Protein AF-A0A7Y3C1B2-F1 (afdb_monomer_lite)

Structure (mmCIF, N/CA/C/O backbone):
data_AF-A0A7Y3C1B2-F1
#
_entry.id   AF-A0A7Y3C1B2-F1
#
loop_
_atom_site.group_PDB
_atom_site.id
_atom_site.type_symbol
_atom_site.label_atom_id
_atom_site.label_alt_id
_atom_site.label_comp_id
_atom_site.label_asym_id
_atom_site.label_entity_id
_atom_site.label_seq_id
_atom_site.pdbx_PDB_ins_code
_atom_site.Cartn_x
_atom_site.Cartn_y
_atom_site.Cartn_z
_atom_site.occupancy
_atom_site.B_iso_or_equiv
_atom_site.auth_seq_id
_atom_site.auth_comp_id
_atom_site.auth_asym_id
_atom_site.auth_atom_id
_atom_site.pdbx_PDB_model_num
ATOM 1 N N . MET A 1 1 ? -29.127 12.477 13.815 1.00 76.62 1 MET A N 1
ATOM 2 C CA . MET A 1 1 ? -29.317 11.724 15.067 1.00 76.62 1 MET A CA 1
ATOM 3 C C . MET A 1 1 ? -29.909 10.383 14.704 1.00 76.62 1 MET A C 1
ATOM 5 O O . MET A 1 1 ? -30.880 10.354 13.952 1.00 76.62 1 MET A O 1
ATOM 9 N N . TRP A 1 2 ? -29.281 9.318 15.178 1.00 83.50 2 TRP A N 1
ATOM 10 C CA . TRP A 1 2 ? -29.700 7.945 14.939 1.00 83.50 2 TRP A CA 1
ATOM 11 C C . TRP A 1 2 ? -29.984 7.303 16.290 1.00 83.50 2 TRP A C 1
ATOM 13 O O . TRP A 1 2 ? -29.251 7.571 17.241 1.00 83.50 2 TRP A O 1
ATOM 23 N N . SER A 1 3 ? -31.036 6.498 16.377 1.00 84.19 3 SER A N 1
ATOM 24 C CA . SER A 1 3 ? -31.206 5.551 17.475 1.00 84.19 3 SER A CA 1
ATOM 25 C C . SER A 1 3 ? -30.692 4.192 17.019 1.00 84.19 3 SER A C 1
ATOM 27 O O . SER A 1 3 ? -30.916 3.781 15.877 1.00 84.19 3 SER A O 1
ATOM 29 N N . ILE A 1 4 ? -29.970 3.506 17.896 1.00 83.50 4 ILE A N 1
ATOM 30 C CA . ILE A 1 4 ? -29.507 2.140 17.665 1.00 83.50 4 ILE A CA 1
ATOM 31 C C . ILE A 1 4 ? -30.407 1.246 18.510 1.00 83.50 4 ILE A C 1
ATOM 33 O O . ILE A 1 4 ? -30.643 1.536 19.675 1.00 83.50 4 ILE A O 1
ATOM 37 N N . CYS A 1 5 ? -30.989 0.212 17.909 1.00 80.56 5 CYS A N 1
ATOM 38 C CA . CYS A 1 5 ? -31.817 -0.734 18.652 1.00 80.56 5 CYS A CA 1
ATOM 39 C C . CYS A 1 5 ? -30.936 -1.696 19.454 1.00 80.56 5 CYS A C 1
ATOM 41 O O . CYS A 1 5 ? -30.159 -2.435 18.854 1.00 80.56 5 CYS A O 1
ATOM 43 N N . ASP A 1 6 ? -31.141 -1.779 20.765 1.00 78.88 6 ASP A N 1
ATOM 44 C CA . ASP A 1 6 ? -30.359 -2.657 21.650 1.00 78.88 6 ASP A CA 1
ATOM 45 C C . ASP A 1 6 ? -30.532 -4.154 21.335 1.00 78.88 6 ASP A C 1
ATOM 47 O O . ASP A 1 6 ? -29.676 -4.969 21.664 1.00 78.88 6 ASP A O 1
ATOM 51 N N . HIS A 1 7 ? -31.625 -4.538 20.663 1.00 80.00 7 HIS A N 1
ATOM 52 C CA . HIS A 1 7 ? -31.900 -5.938 20.328 1.00 80.00 7 HIS A CA 1
ATOM 53 C C . HIS A 1 7 ? -31.313 -6.376 18.979 1.00 80.00 7 HIS A C 1
ATOM 55 O O . HIS A 1 7 ? -30.798 -7.483 18.858 1.00 80.00 7 HIS A O 1
ATOM 61 N N . CYS A 1 8 ? -31.401 -5.530 17.944 1.00 87.25 8 CYS A N 1
ATOM 62 C CA . CYS A 1 8 ? -30.980 -5.892 16.581 1.00 87.25 8 CYS A CA 1
ATOM 63 C C . CYS A 1 8 ? -29.822 -5.052 16.025 1.00 87.25 8 CYS A C 1
ATOM 65 O O . CYS A 1 8 ? -29.435 -5.246 14.872 1.00 87.25 8 CYS A O 1
ATOM 67 N N . ALA A 1 9 ? -29.299 -4.102 16.805 1.00 79.25 9 ALA A N 1
ATOM 68 C CA . ALA A 1 9 ? -28.219 -3.180 16.448 1.00 79.25 9 ALA A CA 1
ATOM 69 C C . ALA A 1 9 ? -28.448 -2.375 15.149 1.00 79.25 9 ALA A C 1
ATOM 71 O O . ALA A 1 9 ? -27.508 -1.829 14.567 1.00 79.25 9 ALA A O 1
ATOM 72 N N . ARG A 1 10 ? -29.697 -2.276 14.666 1.00 77.56 10 ARG A N 1
ATOM 73 C CA . ARG A 1 10 ? -30.038 -1.468 13.487 1.00 77.56 10 ARG A CA 1
ATOM 74 C C . ARG A 1 10 ? -30.102 0.011 13.835 1.00 77.56 10 ARG A C 1
ATOM 76 O O . ARG A 1 10 ? -30.617 0.390 14.885 1.00 77.56 10 ARG A O 1
ATOM 83 N N . TRP A 1 11 ? -29.621 0.824 12.900 1.00 86.12 11 TRP A N 1
ATOM 84 C CA . TRP A 1 11 ? -29.602 2.276 12.986 1.00 86.12 11 TRP A CA 1
ATOM 85 C C . TRP A 1 11 ? -30.876 2.829 12.359 1.00 86.12 11 TRP A C 1
ATOM 87 O O . TRP A 1 11 ? -31.113 2.646 11.166 1.00 86.12 11 TRP A O 1
ATOM 97 N N . ASN A 1 12 ? -31.683 3.521 13.156 1.00 83.19 12 ASN A N 1
ATOM 98 C CA . ASN A 1 12 ? -32.912 4.160 12.707 1.00 83.19 12 ASN A CA 1
ATOM 99 C C . ASN A 1 12 ? -32.771 5.681 12.762 1.00 83.19 12 ASN A C 1
ATOM 101 O O . ASN A 1 12 ? -32.252 6.246 13.728 1.00 83.19 12 ASN A O 1
ATOM 105 N N . LEU A 1 13 ? -33.222 6.357 11.705 1.00 80.38 13 LEU A N 1
ATOM 106 C CA . LEU A 1 13 ? -33.254 7.816 11.663 1.00 80.38 13 LEU A CA 1
ATOM 107 C C . LEU A 1 13 ? -34.308 8.332 12.632 1.00 80.38 13 LEU A C 1
ATOM 109 O O . LEU A 1 13 ? -35.468 7.933 12.563 1.00 80.38 13 LEU A O 1
ATOM 113 N N . VAL A 1 14 ? -33.920 9.281 13.482 1.00 77.94 14 VAL A N 1
ATOM 114 C CA . VAL A 1 14 ? -34.901 9.995 14.300 1.00 77.94 14 VAL A CA 1
ATOM 115 C C . VAL A 1 14 ? -35.606 11.053 13.431 1.00 77.94 14 VAL A C 1
ATOM 117 O O . VAL A 1 14 ? -34.898 11.796 12.722 1.00 77.94 14 VAL A O 1
ATOM 120 N N . PRO A 1 15 ? -36.957 11.131 13.464 1.00 73.62 15 PRO A N 1
ATOM 121 C CA . PRO A 1 15 ? -37.739 12.132 12.735 1.00 73.62 15 PRO A CA 1
ATOM 122 C C . PRO A 1 15 ? -37.244 13.568 12.964 1.00 73.62 15 PRO A C 1
ATOM 124 O O . PRO A 1 15 ? -36.657 13.892 13.997 1.00 73.62 15 PRO A O 1
ATOM 127 N N . SER A 1 16 ? -37.394 14.414 11.944 1.00 64.38 16 SER A N 1
ATOM 128 C CA . SER A 1 16 ? -36.642 15.668 11.794 1.00 64.38 16 SER A CA 1
ATOM 129 C C . SER A 1 16 ? -37.163 16.864 12.586 1.00 64.38 16 SER A C 1
ATOM 131 O O . SER A 1 16 ? -36.385 17.792 12.796 1.00 64.38 16 SER A O 1
ATOM 133 N N . GLU A 1 17 ? -38.424 16.852 13.017 1.00 71.62 17 GLU A N 1
ATOM 134 C CA . GLU A 1 17 ? -39.133 18.042 13.519 1.00 71.62 17 GLU A CA 1
ATOM 135 C C . GLU A 1 17 ? -38.486 18.648 14.779 1.00 71.62 17 GLU A C 1
ATOM 137 O O . GLU A 1 17 ? -38.373 19.865 14.869 1.00 71.62 17 GLU A O 1
ATOM 142 N N . ASP A 1 18 ? -37.900 17.822 15.657 1.00 65.88 18 ASP A N 1
ATOM 143 C CA . ASP A 1 18 ? -37.226 18.268 16.893 1.00 65.88 18 ASP A CA 1
ATOM 144 C C . ASP A 1 18 ? -35.708 18.005 16.920 1.00 65.88 18 ASP A C 1
ATOM 146 O O . ASP A 1 18 ? -35.052 18.072 17.968 1.00 65.88 18 ASP A O 1
ATOM 150 N N . ARG A 1 19 ? -35.095 17.683 15.773 1.00 72.75 19 ARG A N 1
ATOM 151 C CA . ARG A 1 19 ? -33.720 17.149 15.731 1.00 72.75 19 ARG A CA 1
ATOM 152 C C . ARG A 1 19 ? -32.683 18.077 16.381 1.00 72.75 19 ARG A C 1
ATOM 154 O O . ARG A 1 19 ? -31.780 17.586 17.055 1.00 72.75 19 ARG A O 1
ATOM 161 N N . GLY A 1 20 ? -32.799 19.393 16.198 1.00 70.81 20 GLY A N 1
ATOM 162 C CA . GLY A 1 20 ? -31.843 20.368 16.739 1.00 70.81 20 GLY A CA 1
ATOM 163 C C . GLY A 1 20 ? -31.866 20.456 18.269 1.00 70.81 20 GLY A C 1
ATOM 164 O O . GLY A 1 20 ? -30.819 20.371 18.913 1.00 70.81 20 GLY A O 1
ATOM 165 N N . ALA A 1 21 ? -33.061 20.548 18.859 1.00 76.19 21 ALA A N 1
ATOM 166 C CA . ALA A 1 21 ? -33.234 20.615 20.310 1.00 76.19 21 ALA A CA 1
ATOM 167 C C . ALA A 1 21 ? -32.754 19.327 21.002 1.00 76.19 21 ALA A C 1
ATOM 169 O O . ALA A 1 21 ? -32.127 19.385 22.064 1.00 76.19 21 ALA A O 1
ATOM 170 N N . GLN A 1 22 ? -32.990 18.171 20.371 1.00 80.44 22 GLN A N 1
ATOM 171 C CA . GLN A 1 22 ? -32.553 16.875 20.890 1.00 80.44 22 GLN A CA 1
ATOM 172 C C . GLN A 1 22 ? -31.033 16.708 20.837 1.00 80.44 22 GLN A C 1
ATOM 174 O O . GLN A 1 22 ? -30.437 16.284 21.825 1.00 80.44 22 GLN A O 1
ATOM 179 N N . VAL A 1 23 ? -30.380 17.114 19.741 1.00 81.12 23 VAL A N 1
ATOM 180 C CA . VAL A 1 23 ? -28.909 17.091 19.650 1.00 81.12 23 VAL A CA 1
ATOM 181 C C . VAL A 1 23 ? -28.288 17.982 20.727 1.00 81.12 23 VAL A C 1
ATOM 183 O O . VAL A 1 23 ? -27.427 17.516 21.465 1.00 81.12 23 VAL A O 1
ATOM 186 N N . GLY A 1 24 ? -28.777 19.212 20.912 1.00 78.94 24 GLY A N 1
ATOM 187 C CA . GLY A 1 24 ? -28.259 20.109 21.953 1.00 78.94 24 GLY A CA 1
ATOM 188 C C . GLY A 1 24 ? -28.507 19.619 23.389 1.00 78.94 24 GLY A C 1
ATOM 189 O O . GLY A 1 24 ? -27.769 19.974 24.312 1.00 78.94 24 GLY A O 1
ATOM 190 N N . ARG A 1 25 ? -29.545 18.803 23.623 1.00 84.00 25 ARG A N 1
ATOM 191 C CA . ARG A 1 25 ? -29.764 18.125 24.913 1.00 84.00 25 ARG A CA 1
ATOM 192 C C . ARG A 1 25 ? -28.792 16.956 25.093 1.00 84.00 25 ARG A C 1
ATOM 194 O O . ARG A 1 25 ? -28.192 16.849 26.158 1.00 84.00 25 ARG A O 1
ATOM 201 N N . LEU A 1 26 ? -28.611 16.121 24.070 1.00 85.12 26 LEU A N 1
ATOM 202 C CA . LEU A 1 26 ? -27.659 15.006 24.097 1.00 85.12 26 LEU A CA 1
ATOM 203 C C . LEU A 1 26 ? -26.215 15.489 24.253 1.00 85.12 26 LEU A C 1
ATOM 205 O O . LEU A 1 26 ? -25.466 14.881 25.005 1.00 85.12 26 LEU A O 1
ATOM 209 N N . GLU A 1 27 ? -25.835 16.608 23.633 1.00 82.94 27 GLU A N 1
ATOM 210 C CA . GLU A 1 27 ? -24.509 17.207 23.824 1.00 82.94 27 GLU A CA 1
ATOM 211 C C . GLU A 1 27 ? -24.273 17.671 25.264 1.00 82.94 27 GLU A C 1
ATOM 213 O O . GLU A 1 27 ? -23.185 17.470 25.800 1.00 82.94 27 GLU A O 1
ATOM 218 N N . ARG A 1 28 ? -25.289 18.253 25.914 1.00 85.81 28 ARG A N 1
ATOM 219 C CA . ARG A 1 28 ? -25.210 18.609 27.339 1.00 85.81 28 ARG A CA 1
ATOM 220 C C . ARG A 1 28 ? -25.095 17.372 28.222 1.00 85.81 28 ARG A C 1
ATOM 222 O O . ARG A 1 28 ? -24.224 17.328 29.077 1.00 85.81 28 ARG A O 1
ATOM 229 N N . ILE A 1 29 ? -25.898 16.335 27.975 1.00 88.25 29 ILE A N 1
ATOM 230 C CA . ILE A 1 29 ? -25.810 15.069 28.723 1.00 88.25 29 ILE A CA 1
ATOM 231 C C . ILE A 1 29 ? -24.432 14.420 28.537 1.00 88.25 29 ILE A C 1
ATOM 233 O O . ILE A 1 29 ? -23.826 13.992 29.515 1.00 88.25 29 ILE A O 1
ATOM 237 N N . ALA A 1 30 ? -23.918 14.394 27.307 1.00 83.88 30 ALA A N 1
ATOM 238 C CA . ALA A 1 30 ? -22.595 13.871 26.989 1.00 83.88 30 ALA A CA 1
ATOM 239 C C . ALA A 1 30 ? -21.479 14.635 27.713 1.00 83.88 30 ALA A C 1
ATOM 241 O O . ALA A 1 30 ? -20.534 14.018 28.192 1.00 83.88 30 ALA A O 1
ATOM 242 N N . ARG A 1 31 ? -21.587 15.969 27.794 1.00 79.88 31 ARG A N 1
ATOM 243 C CA . ARG A 1 31 ? -20.609 16.832 28.470 1.00 79.88 31 ARG A CA 1
ATOM 244 C C . ARG A 1 31 ? -20.673 16.710 29.992 1.00 79.88 31 ARG A C 1
ATOM 246 O O . ARG A 1 31 ? -19.631 16.614 30.626 1.00 79.88 31 ARG A O 1
ATOM 253 N N . ASP A 1 32 ? -21.876 16.728 30.557 1.00 87.94 32 ASP A N 1
ATOM 254 C CA . ASP A 1 32 ? -22.074 16.887 32.001 1.00 87.94 32 ASP A CA 1
ATOM 255 C C . ASP A 1 32 ? -22.113 15.543 32.741 1.00 87.94 32 ASP A C 1
ATOM 257 O O . ASP A 1 32 ? -21.818 15.479 33.932 1.00 87.94 32 ASP A O 1
ATOM 261 N N . ARG A 1 33 ? -22.536 14.467 32.063 1.00 87.69 33 ARG A N 1
ATOM 262 C CA . ARG A 1 33 ? -22.796 13.151 32.675 1.00 87.69 33 ARG A CA 1
ATOM 263 C C . ARG A 1 33 ? -22.265 11.967 31.864 1.00 87.69 33 ARG A C 1
ATOM 265 O O . ARG A 1 33 ? -22.541 10.828 32.230 1.00 87.69 33 ARG A O 1
ATOM 272 N N . GLY A 1 34 ? -21.557 12.214 30.763 1.00 86.00 34 GLY A N 1
ATOM 273 C CA . GLY A 1 34 ? -21.003 11.162 29.919 1.00 86.00 34 GLY A CA 1
ATOM 274 C C . GLY A 1 34 ? -19.714 10.587 30.493 1.00 86.00 34 GLY A C 1
ATOM 275 O O . GLY A 1 34 ? -18.769 11.320 30.776 1.00 86.00 34 GLY A O 1
ATOM 276 N N . LYS A 1 35 ? -19.653 9.262 30.616 1.00 88.31 35 LYS A N 1
ATOM 277 C CA . LYS A 1 35 ? -18.433 8.521 30.937 1.00 88.31 35 LYS A CA 1
ATOM 278 C C . LYS A 1 35 ? -17.898 7.869 29.667 1.00 88.31 35 LYS A C 1
ATOM 280 O O . LYS A 1 35 ? -18.606 7.122 29.001 1.00 88.31 35 LYS A O 1
ATOM 285 N N . LEU A 1 36 ? -16.647 8.148 29.318 1.00 84.31 36 LEU A N 1
ATOM 286 C CA . LEU A 1 36 ? -16.031 7.582 28.119 1.00 84.31 36 LEU A CA 1
ATOM 287 C C . LEU A 1 36 ? -15.743 6.086 28.296 1.00 84.31 36 LEU A C 1
ATOM 289 O O . LEU A 1 36 ? -15.033 5.706 29.224 1.00 84.31 36 LEU A O 1
ATOM 293 N N . LEU A 1 37 ? -16.276 5.260 27.391 1.00 83.12 37 LEU A N 1
ATOM 294 C CA . LEU A 1 37 ? -16.010 3.820 27.337 1.00 83.12 37 LEU A CA 1
ATOM 295 C C . LEU A 1 37 ? -14.901 3.490 26.333 1.00 83.12 37 LEU A C 1
ATOM 297 O O . LEU A 1 37 ? -13.980 2.740 26.640 1.00 83.12 37 LEU A O 1
ATOM 301 N N . SER A 1 38 ? -14.984 4.055 25.128 1.00 77.06 38 SER A N 1
ATOM 302 C CA . SER A 1 38 ? -14.005 3.850 24.059 1.00 77.06 38 SER A CA 1
ATOM 303 C C . SER A 1 38 ? -13.988 5.052 23.122 1.00 77.06 38 SER A C 1
ATOM 305 O O . SER A 1 38 ? -15.031 5.661 22.885 1.00 77.06 38 SER A O 1
ATOM 307 N N . ALA A 1 39 ? -12.820 5.401 22.589 1.00 77.69 39 ALA A N 1
ATOM 308 C CA . ALA A 1 39 ? -12.678 6.447 21.587 1.00 77.69 39 ALA A CA 1
ATOM 309 C C . ALA A 1 39 ? -11.626 6.081 20.538 1.00 77.69 39 ALA A C 1
ATOM 311 O O . ALA A 1 39 ? -10.566 5.548 20.863 1.00 77.69 39 ALA A O 1
ATOM 312 N N . THR A 1 40 ? -11.924 6.423 19.292 1.00 72.69 40 THR A N 1
ATOM 313 C CA . THR A 1 40 ? -10.958 6.664 18.219 1.00 72.69 40 THR A CA 1
ATOM 314 C C . THR A 1 40 ? -10.751 8.176 18.076 1.00 72.69 40 THR A C 1
ATOM 316 O O . THR A 1 40 ? -11.247 8.962 18.886 1.00 72.69 40 THR A O 1
ATOM 319 N N . GLU A 1 41 ? -10.038 8.615 17.039 1.00 70.25 41 GLU A N 1
ATOM 320 C CA . GLU A 1 41 ? -9.903 10.047 16.751 1.00 70.25 41 GLU A CA 1
ATOM 321 C C . GLU A 1 41 ? -11.248 10.735 16.479 1.00 70.25 41 GLU A C 1
ATOM 323 O O . GLU A 1 41 ? -11.426 11.886 16.875 1.00 70.25 41 GLU A O 1
ATOM 328 N N . ASN A 1 42 ? -12.208 10.056 15.834 1.00 73.31 42 ASN A N 1
ATOM 329 C CA . ASN A 1 42 ? -13.464 10.689 15.416 1.00 73.31 42 ASN A CA 1
ATOM 330 C C . ASN A 1 42 ? -14.729 9.991 15.913 1.00 73.31 42 ASN A C 1
ATOM 332 O O . ASN A 1 42 ? -15.815 10.535 15.715 1.00 73.31 42 ASN A O 1
ATOM 336 N N . VAL A 1 43 ? -14.639 8.835 16.571 1.00 82.06 43 VAL A N 1
ATOM 337 C CA . VAL A 1 43 ? -15.796 8.170 17.178 1.00 82.06 43 VAL A CA 1
ATOM 338 C C . VAL A 1 43 ? -15.556 7.932 18.654 1.00 82.06 43 VAL A C 1
ATOM 340 O O . VAL A 1 43 ? -14.541 7.373 19.042 1.00 82.06 43 VAL A O 1
ATOM 343 N N . ALA A 1 44 ? -16.518 8.324 19.483 1.00 82.38 44 ALA A N 1
ATOM 344 C CA . ALA A 1 44 ? -16.496 8.054 20.913 1.00 82.38 44 ALA A CA 1
ATOM 345 C C . ALA A 1 44 ? -17.787 7.358 21.344 1.00 82.38 44 ALA A C 1
ATOM 347 O O . ALA A 1 44 ? -18.882 7.802 20.997 1.00 82.38 44 ALA A O 1
ATOM 348 N N . LEU A 1 45 ? -17.644 6.289 22.122 1.00 87.25 45 LEU A N 1
ATOM 349 C CA . LEU A 1 45 ? -18.722 5.622 22.836 1.00 87.25 45 LEU A CA 1
ATOM 350 C C . LEU A 1 45 ? -18.739 6.127 24.280 1.00 87.25 45 LEU A C 1
ATOM 352 O O . LEU A 1 45 ? -17.756 5.990 25.014 1.00 87.25 45 LEU A O 1
ATOM 356 N N . LEU A 1 46 ? -19.861 6.720 24.670 1.00 88.06 46 LEU A N 1
ATOM 357 C CA . LEU A 1 46 ? -20.088 7.305 25.984 1.00 88.06 46 LEU A CA 1
ATOM 358 C C . LEU A 1 46 ? -21.219 6.550 26.683 1.00 88.06 46 LEU A C 1
ATOM 360 O O . LEU A 1 46 ? -22.293 6.375 26.115 1.00 88.06 46 LEU A O 1
ATOM 364 N N . GLU A 1 47 ? -21.005 6.167 27.932 1.00 90.12 47 GLU A N 1
ATOM 365 C CA . GLU A 1 47 ? -22.065 5.748 28.842 1.00 90.12 47 GLU A CA 1
ATOM 366 C C . GLU A 1 47 ? -22.735 7.006 29.410 1.00 90.12 47 GLU A C 1
ATOM 368 O O . GLU A 1 47 ? -22.056 7.893 29.935 1.00 90.12 47 GLU A O 1
ATOM 373 N N . VAL A 1 48 ? -24.058 7.119 29.284 1.00 90.75 48 VAL A N 1
ATOM 374 C CA . VAL A 1 48 ? -24.845 8.248 29.800 1.00 90.75 48 VAL A CA 1
ATOM 375 C C . VAL A 1 48 ? -26.034 7.739 30.622 1.00 90.75 48 VAL A C 1
ATOM 377 O O . VAL A 1 48 ? -26.494 6.613 30.438 1.00 90.75 48 VAL A O 1
ATOM 380 N N . PRO A 1 49 ? -26.601 8.552 31.529 1.00 84.88 49 PRO A N 1
ATOM 381 C CA . PRO A 1 49 ? -27.823 8.167 32.224 1.00 84.88 49 PRO A CA 1
ATOM 382 C C . PRO A 1 49 ? -28.958 7.909 31.223 1.00 84.88 49 PRO A C 1
ATOM 384 O O . PRO A 1 49 ? -29.415 8.835 30.551 1.00 84.88 49 PRO A O 1
ATOM 387 N N . GLY A 1 50 ? -29.408 6.656 31.136 1.00 83.25 50 GLY A N 1
ATOM 388 C CA . GLY A 1 50 ? -30.462 6.228 30.212 1.00 83.25 50 GLY A CA 1
ATOM 389 C C . GLY A 1 50 ? -29.981 5.531 28.936 1.00 83.25 50 GLY A C 1
ATOM 390 O O . GLY A 1 50 ? -30.827 5.231 28.099 1.00 83.25 50 GLY A O 1
ATOM 391 N N . GLY A 1 51 ? -28.679 5.255 28.780 1.00 86.50 51 GLY A N 1
ATOM 392 C CA . GLY A 1 51 ? -28.172 4.390 27.709 1.00 86.50 51 GLY A CA 1
ATOM 393 C C . GLY A 1 51 ? -26.748 4.710 27.259 1.00 86.50 51 GLY A C 1
ATOM 394 O O . GLY A 1 51 ? -25.971 5.353 27.961 1.00 86.50 51 GLY A O 1
ATOM 395 N N . GLU A 1 52 ? -26.412 4.274 26.050 1.00 88.75 52 GLU A N 1
ATOM 396 C CA . GLU A 1 52 ? -25.133 4.567 25.407 1.00 88.75 52 GLU A CA 1
ATOM 397 C C . GLU A 1 52 ? -25.303 5.632 24.319 1.00 88.75 52 GLU A C 1
ATOM 399 O O . GLU A 1 52 ? -26.310 5.688 23.610 1.00 88.75 52 GLU A O 1
ATOM 404 N N . LEU A 1 53 ? -24.296 6.490 24.170 1.00 87.69 53 LEU A N 1
ATOM 405 C CA . LEU A 1 53 ? -24.251 7.530 23.154 1.00 87.69 53 LEU A CA 1
ATOM 406 C C . LEU A 1 53 ? -23.004 7.362 22.288 1.00 87.69 53 LEU A C 1
ATOM 408 O O . LEU A 1 53 ? -21.877 7.420 22.778 1.00 87.69 53 LEU A O 1
ATOM 412 N N . VAL A 1 54 ? -23.212 7.236 20.978 1.00 88.06 54 VAL A N 1
ATOM 413 C CA . VAL A 1 54 ? -22.131 7.240 19.986 1.00 88.06 54 VAL A CA 1
ATOM 414 C C . VAL A 1 54 ? -21.995 8.641 19.398 1.00 88.06 54 VAL A C 1
ATOM 416 O O . VAL A 1 54 ? -22.892 9.138 18.712 1.00 88.06 54 VAL A O 1
ATOM 419 N N . ARG A 1 55 ? -20.856 9.285 19.649 1.00 82.69 55 ARG A N 1
ATOM 420 C CA . ARG A 1 55 ? -20.492 10.578 19.063 1.00 82.69 55 ARG A CA 1
ATOM 421 C C . ARG A 1 55 ? -19.627 10.348 17.831 1.00 82.69 55 ARG A C 1
ATOM 423 O O . ARG A 1 55 ? -18.615 9.667 17.928 1.00 82.69 55 ARG A O 1
ATOM 430 N N . ILE A 1 56 ? -20.009 10.945 16.702 1.00 83.94 56 ILE A N 1
ATOM 431 C CA . ILE A 1 56 ? -19.297 10.834 15.420 1.00 83.94 56 ILE A CA 1
ATOM 432 C C . ILE A 1 56 ? -18.864 12.233 14.964 1.00 83.94 56 ILE A C 1
ATOM 434 O O . ILE A 1 56 ? -19.699 13.124 14.802 1.00 83.94 56 ILE A O 1
ATOM 438 N N . GLY A 1 57 ? -17.560 12.423 14.787 1.00 77.75 57 GLY A N 1
ATOM 439 C CA . GLY A 1 57 ? -16.911 13.585 14.184 1.00 77.75 57 GLY A CA 1
ATOM 440 C C . GLY A 1 57 ? -16.632 13.387 12.689 1.00 77.75 57 GLY A C 1
ATOM 441 O O . GLY A 1 57 ? -17.263 12.567 12.024 1.00 77.75 57 GLY A O 1
ATOM 442 N N . ARG A 1 58 ? -15.682 14.147 12.129 1.00 62.75 58 ARG A N 1
ATOM 443 C CA . ARG A 1 58 ? -15.269 13.985 10.724 1.00 62.75 58 ARG A CA 1
ATOM 444 C C . ARG A 1 58 ? -14.249 12.857 10.611 1.00 62.75 58 ARG A C 1
ATOM 446 O O . ARG A 1 58 ? -13.102 13.057 10.972 1.00 62.75 58 ARG A O 1
ATOM 453 N N . ALA A 1 59 ? -14.637 11.713 10.059 1.00 57.41 59 ALA A N 1
ATOM 454 C CA . ALA A 1 59 ? -13.690 10.628 9.816 1.00 57.41 59 ALA A CA 1
ATOM 455 C C . ALA A 1 59 ? -12.632 11.033 8.775 1.00 57.41 59 ALA A C 1
ATOM 457 O O . ALA A 1 59 ? -12.962 11.400 7.644 1.00 57.41 59 ALA A O 1
ATOM 458 N N . HIS A 1 60 ? -11.358 10.931 9.148 1.00 59.38 60 HIS A N 1
ATOM 459 C CA . HIS A 1 60 ? -10.253 10.916 8.193 1.00 59.38 60 HIS A CA 1
ATOM 460 C C . HIS A 1 60 ? -10.261 9.627 7.343 1.00 59.38 60 HIS A C 1
ATOM 462 O O . HIS A 1 60 ? -10.904 8.631 7.692 1.00 59.38 60 HIS A O 1
ATOM 468 N N . LEU A 1 61 ? -9.558 9.640 6.204 1.00 57.09 61 LEU A N 1
ATOM 469 C CA . LEU A 1 61 ? -9.615 8.564 5.202 1.00 57.09 61 LEU A CA 1
ATOM 470 C C . LEU A 1 61 ? -9.235 7.182 5.761 1.00 57.09 61 LEU A C 1
ATOM 472 O O . LEU A 1 61 ? -9.837 6.189 5.355 1.00 57.09 61 LEU A O 1
ATOM 476 N N . ALA A 1 62 ? -8.290 7.112 6.702 1.00 61.16 62 ALA A N 1
ATOM 477 C CA . ALA A 1 62 ? -7.849 5.849 7.292 1.00 61.16 62 ALA A CA 1
ATOM 478 C C . ALA A 1 62 ? -8.950 5.185 8.142 1.00 61.16 62 ALA A C 1
ATOM 480 O O . ALA A 1 62 ? -9.228 3.998 7.984 1.00 61.16 62 ALA A O 1
ATOM 481 N N . GLU A 1 63 ? -9.658 5.948 8.977 1.00 63.00 63 GLU A N 1
ATOM 482 C CA . GLU A 1 63 ? -10.774 5.434 9.785 1.00 63.00 63 GLU A CA 1
ATOM 483 C C . GLU A 1 63 ? -11.986 5.052 8.931 1.00 63.00 63 GLU A C 1
ATOM 485 O O . GLU A 1 63 ? -12.591 4.001 9.145 1.00 63.00 63 GLU A O 1
ATOM 490 N N . ALA A 1 64 ? -12.289 5.838 7.894 1.00 64.12 64 ALA A N 1
ATOM 491 C CA . ALA A 1 64 ? -13.325 5.484 6.926 1.00 64.12 64 ALA A CA 1
ATOM 492 C C . ALA A 1 64 ? -12.991 4.177 6.178 1.00 64.12 64 ALA A C 1
ATOM 494 O O . ALA A 1 64 ? -13.866 3.328 5.975 1.00 64.12 64 ALA A O 1
ATOM 495 N N . ALA A 1 65 ? -11.721 3.985 5.800 1.00 63.62 65 ALA A N 1
ATOM 496 C CA . ALA A 1 65 ? -11.244 2.742 5.202 1.00 63.62 65 ALA A CA 1
ATOM 497 C C . ALA A 1 65 ? -11.335 1.568 6.187 1.00 63.62 65 ALA A C 1
ATOM 499 O O . ALA A 1 65 ? -11.737 0.475 5.787 1.00 63.62 65 ALA A O 1
ATOM 500 N N . TRP A 1 66 ? -11.047 1.789 7.473 1.00 63.69 66 TRP A N 1
ATOM 501 C CA . TRP A 1 66 ? -11.181 0.767 8.510 1.00 63.69 66 TRP A CA 1
ATOM 502 C C . TRP A 1 66 ? -12.638 0.353 8.754 1.00 63.69 66 TRP A C 1
ATOM 504 O O . TRP A 1 66 ? -12.917 -0.825 8.948 1.00 63.69 66 TRP A O 1
ATOM 514 N N . TRP A 1 67 ? -13.607 1.267 8.681 1.00 69.25 67 TRP A N 1
ATOM 515 C CA . TRP A 1 67 ? -15.025 0.891 8.790 1.00 69.25 67 TRP A CA 1
ATOM 516 C C . TRP A 1 67 ? -15.506 0.068 7.603 1.00 69.25 67 TRP A C 1
ATOM 518 O O . TRP A 1 67 ? -16.297 -0.861 7.766 1.00 69.25 67 TRP A O 1
ATOM 528 N N . ARG A 1 68 ? -15.032 0.410 6.403 1.00 64.94 68 ARG A N 1
ATOM 529 C CA . ARG A 1 68 ? -15.464 -0.247 5.169 1.00 64.94 68 ARG A CA 1
ATOM 530 C C . ARG A 1 68 ? -14.757 -1.580 4.925 1.00 64.94 68 ARG A C 1
ATOM 532 O O . ARG A 1 68 ? -15.383 -2.487 4.391 1.00 64.94 68 ARG A O 1
ATOM 539 N N . TYR A 1 69 ? -13.486 -1.686 5.311 1.00 73.88 69 TYR A N 1
ATOM 540 C CA . TYR A 1 69 ? -12.608 -2.814 4.983 1.00 73.88 69 TYR A CA 1
ATOM 541 C C . TYR A 1 69 ? -11.873 -3.399 6.198 1.00 73.88 69 TYR A C 1
ATOM 543 O O . TYR A 1 69 ? -10.894 -4.126 6.043 1.00 73.88 69 TYR A O 1
ATOM 551 N N . GLY A 1 70 ? -12.282 -3.072 7.425 1.00 69.69 70 GLY A N 1
ATOM 552 C CA . GLY A 1 70 ? -11.561 -3.467 8.641 1.00 69.69 70 GLY A CA 1
ATOM 553 C C . GLY A 1 70 ? -11.437 -4.979 8.803 1.00 69.69 70 GLY A C 1
ATOM 554 O O . GLY A 1 70 ? -10.386 -5.469 9.213 1.00 69.69 70 GLY A O 1
ATOM 555 N N . LYS A 1 71 ? -12.461 -5.743 8.398 1.00 71.50 71 LYS A N 1
ATOM 556 C CA . LYS A 1 71 ? -12.407 -7.214 8.405 1.00 71.50 71 LYS A CA 1
ATOM 557 C C . LYS A 1 71 ? -11.361 -7.737 7.422 1.00 71.50 71 LYS A C 1
ATOM 559 O O . LYS A 1 71 ? -10.612 -8.655 7.751 1.00 71.50 71 LYS A O 1
ATOM 564 N N . GLU A 1 72 ? -11.274 -7.149 6.236 1.00 74.19 72 GLU A N 1
ATOM 565 C CA . GLU A 1 72 ? -10.310 -7.497 5.198 1.00 74.19 72 GLU A CA 1
ATOM 566 C C . GLU A 1 72 ? -8.887 -7.108 5.609 1.00 74.19 72 GLU A C 1
ATOM 568 O O . GLU A 1 72 ? -7.967 -7.913 5.459 1.00 74.19 72 GLU A O 1
ATOM 573 N N . LEU A 1 73 ? -8.700 -5.910 6.168 1.00 67.56 73 LEU A N 1
ATOM 574 C CA . LEU A 1 73 ? -7.410 -5.423 6.658 1.00 67.56 73 LEU A CA 1
ATOM 575 C C . LEU A 1 73 ? -6.906 -6.273 7.831 1.00 67.56 73 LEU A C 1
ATOM 577 O O . LEU A 1 73 ? -5.752 -6.705 7.828 1.00 67.56 73 LEU A O 1
ATOM 581 N N . GLN A 1 74 ? -7.780 -6.614 8.781 1.00 72.88 74 GLN A N 1
ATOM 582 C CA . GLN A 1 74 ? -7.428 -7.477 9.905 1.00 72.88 74 GLN A CA 1
ATOM 583 C C . GLN A 1 74 ? -7.184 -8.928 9.475 1.00 72.88 74 GLN A C 1
ATOM 585 O O . GLN A 1 74 ? -6.233 -9.552 9.937 1.00 72.88 74 GLN A O 1
ATOM 590 N N . SER A 1 75 ? -7.967 -9.462 8.533 1.00 75.25 75 SER A N 1
ATOM 591 C CA . SER A 1 75 ? -7.714 -10.778 7.929 1.00 75.25 75 SER A CA 1
ATOM 592 C C . SER A 1 75 ? -6.350 -10.829 7.230 1.00 75.25 75 SER A C 1
ATOM 594 O O . SER A 1 75 ? -5.593 -11.784 7.418 1.00 75.25 75 SER A O 1
ATOM 596 N N . ARG A 1 76 ? -5.982 -9.781 6.478 1.00 69.62 76 ARG A N 1
ATOM 597 C CA . ARG A 1 76 ? -4.665 -9.662 5.827 1.00 69.62 76 ARG A CA 1
ATOM 598 C C . ARG A 1 76 ? -3.529 -9.610 6.843 1.00 69.62 76 ARG A C 1
ATOM 600 O O . ARG A 1 76 ? -2.569 -10.365 6.693 1.00 69.62 76 ARG A O 1
ATOM 607 N N . ARG A 1 77 ? -3.668 -8.802 7.897 1.00 70.00 77 ARG A N 1
ATOM 608 C CA . ARG A 1 77 ? -2.681 -8.707 8.980 1.00 70.00 77 ARG A CA 1
ATOM 609 C C . ARG A 1 77 ? -2.525 -10.026 9.731 1.00 70.00 77 ARG A C 1
ATOM 611 O O . ARG A 1 77 ? -1.414 -10.529 9.856 1.00 70.00 77 ARG A O 1
ATOM 618 N N . ASN A 1 78 ? -3.628 -10.666 10.107 1.00 73.25 78 ASN A N 1
ATOM 619 C CA . ASN A 1 78 ? -3.601 -11.976 10.756 1.00 73.25 78 ASN A CA 1
ATOM 620 C C . ASN A 1 78 ? -2.959 -13.037 9.845 1.00 73.25 78 ASN A C 1
ATOM 622 O O . ASN A 1 78 ? -2.173 -13.858 10.305 1.00 73.25 78 ASN A O 1
ATOM 626 N N . ASN A 1 79 ? -3.234 -13.013 8.537 1.00 68.56 79 ASN A N 1
ATOM 627 C CA . ASN A 1 79 ? -2.598 -13.905 7.560 1.00 68.56 79 ASN A CA 1
ATOM 628 C C . ASN A 1 79 ? -1.105 -13.611 7.329 1.00 68.56 79 ASN A C 1
ATOM 630 O O . ASN A 1 79 ? -0.392 -14.483 6.817 1.00 68.56 79 ASN A O 1
ATOM 634 N N . TYR A 1 80 ? -0.636 -12.406 7.649 1.00 61.72 80 TYR A N 1
ATOM 635 C CA . TYR A 1 80 ? 0.778 -12.037 7.652 1.00 61.72 80 TYR A CA 1
ATOM 636 C C . TYR A 1 80 ? 1.470 -12.511 8.940 1.00 61.72 80 TYR A C 1
ATOM 638 O O . TYR A 1 80 ? 2.518 -13.149 8.872 1.00 61.72 80 TYR A O 1
ATOM 646 N N . GLU A 1 81 ? 0.839 -12.294 10.096 1.00 63.66 81 GLU A N 1
ATOM 647 C CA . GLU A 1 81 ? 1.369 -12.629 11.427 1.00 63.66 81 GLU A CA 1
ATOM 648 C C . GLU A 1 81 ? 1.266 -14.128 11.783 1.00 63.66 81 GLU A C 1
ATOM 650 O O . GLU A 1 81 ? 1.865 -14.575 12.766 1.00 63.66 81 GLU A O 1
ATOM 655 N N . ARG A 1 82 ? 0.553 -14.936 10.979 1.00 64.75 82 ARG A N 1
ATOM 656 C CA . ARG A 1 82 ? 0.403 -16.385 11.200 1.00 64.75 82 ARG A CA 1
ATOM 657 C C . ARG A 1 82 ? 1.771 -17.078 11.386 1.00 64.75 82 ARG A C 1
ATOM 659 O O . ARG A 1 82 ? 2.620 -17.006 10.490 1.00 64.75 82 ARG A O 1
ATOM 666 N N . PRO A 1 83 ? 1.970 -17.845 12.478 1.00 51.59 83 PRO A N 1
ATOM 667 C CA . PRO A 1 83 ? 3.266 -18.432 12.836 1.00 51.59 83 PRO A CA 1
ATOM 668 C C . PRO A 1 83 ? 3.880 -19.341 11.758 1.00 51.59 83 PRO A C 1
ATOM 670 O O . PRO A 1 83 ? 5.100 -19.399 11.636 1.00 51.59 83 PRO A O 1
ATOM 673 N N . GLY A 1 84 ? 3.068 -19.966 10.897 1.00 53.44 84 GLY A N 1
ATOM 674 C CA . GLY A 1 84 ? 3.555 -20.771 9.767 1.00 53.44 84 GLY A CA 1
ATOM 675 C C . GLY A 1 84 ? 4.395 -19.998 8.736 1.00 53.44 84 GLY A C 1
ATOM 676 O O . GLY A 1 84 ? 5.281 -20.580 8.117 1.00 53.44 84 GLY A O 1
ATOM 677 N N . LYS A 1 85 ? 4.190 -18.681 8.581 1.00 49.09 85 LYS A N 1
ATOM 678 C CA . LYS A 1 85 ? 5.050 -17.835 7.731 1.00 49.09 85 LYS A CA 1
ATOM 679 C C . LYS A 1 85 ? 6.333 -17.399 8.441 1.00 49.09 85 LYS A C 1
ATOM 681 O O . LYS A 1 85 ? 7.348 -17.222 7.775 1.00 49.09 85 LYS A O 1
ATOM 686 N N . ARG A 1 86 ? 6.313 -17.303 9.778 1.00 48.03 86 ARG A N 1
ATOM 687 C CA . ARG A 1 86 ? 7.507 -17.047 10.605 1.00 48.03 86 ARG A CA 1
ATOM 688 C C . ARG A 1 86 ? 8.497 -18.205 10.495 1.00 48.03 86 ARG A C 1
ATOM 690 O O . ARG A 1 86 ? 9.673 -17.969 10.256 1.00 48.03 86 ARG A O 1
ATOM 697 N N . ILE A 1 87 ? 8.007 -19.445 10.544 1.00 48.53 87 ILE A N 1
ATOM 698 C CA . ILE A 1 87 ? 8.827 -20.662 10.408 1.00 48.53 87 ILE A CA 1
ATOM 699 C C . ILE A 1 87 ? 9.485 -20.755 9.016 1.00 48.53 87 ILE A C 1
ATOM 701 O O . ILE A 1 87 ? 10.670 -21.066 8.922 1.00 48.53 87 ILE A O 1
ATOM 705 N N . ALA A 1 88 ? 8.764 -20.411 7.941 1.00 50.22 88 ALA A N 1
ATOM 706 C CA . ALA A 1 88 ? 9.331 -20.372 6.588 1.00 50.22 88 ALA A CA 1
ATOM 707 C C . ALA A 1 88 ? 10.404 -19.276 6.413 1.00 50.22 88 ALA A C 1
ATOM 709 O O . ALA A 1 88 ? 11.387 -19.495 5.709 1.00 50.22 88 ALA A O 1
ATOM 710 N N . GLY A 1 89 ? 10.244 -18.125 7.081 1.00 49.25 89 GLY A N 1
ATOM 711 C CA . GLY A 1 89 ? 11.251 -17.061 7.118 1.00 49.25 89 GLY A CA 1
ATOM 712 C C . GLY A 1 89 ? 12.538 -17.478 7.835 1.00 49.25 89 GLY A C 1
ATOM 713 O O . GLY A 1 89 ? 13.628 -17.280 7.308 1.00 49.25 89 GLY A O 1
ATOM 714 N N . TYR A 1 90 ? 12.429 -18.133 8.994 1.00 50.28 90 TYR A N 1
ATOM 715 C CA . TYR A 1 90 ? 13.602 -18.626 9.727 1.00 50.28 90 TYR A CA 1
ATOM 716 C C . TYR A 1 90 ? 14.355 -19.736 8.980 1.00 50.28 90 TYR A C 1
ATOM 718 O O . TYR A 1 90 ? 15.584 -19.722 8.961 1.00 50.28 90 TYR A O 1
ATOM 726 N N . ALA A 1 91 ? 13.647 -20.662 8.324 1.00 52.41 91 ALA A N 1
ATOM 727 C CA . ALA A 1 91 ? 14.284 -21.738 7.562 1.00 52.41 91 ALA A CA 1
ATOM 728 C C . ALA A 1 91 ? 15.092 -21.209 6.362 1.00 52.41 91 ALA A C 1
ATOM 730 O O . ALA A 1 91 ? 16.197 -21.681 6.110 1.00 52.41 91 ALA A O 1
ATOM 731 N N . PHE A 1 92 ? 14.583 -20.192 5.657 1.00 49.97 92 PHE A N 1
ATOM 732 C CA . PHE A 1 92 ? 15.310 -19.557 4.551 1.00 49.97 92 PHE A CA 1
ATOM 733 C C . PHE A 1 92 ? 16.464 -18.671 5.042 1.00 49.97 92 PHE A C 1
ATOM 735 O O . PHE A 1 92 ? 17.542 -18.686 4.451 1.00 49.97 92 PHE A O 1
ATOM 742 N N . GLY A 1 93 ? 16.267 -17.945 6.150 1.00 50.12 93 GLY A N 1
ATOM 743 C CA . GLY A 1 93 ? 17.312 -17.127 6.767 1.00 50.12 93 GLY A CA 1
ATOM 744 C C . GLY A 1 93 ? 18.508 -17.951 7.256 1.00 50.12 93 GLY A C 1
ATOM 745 O O . GLY A 1 93 ? 19.645 -17.537 7.062 1.00 50.12 93 GLY A O 1
ATOM 746 N N . ALA A 1 94 ? 18.268 -19.144 7.809 1.00 53.12 94 ALA A N 1
ATOM 747 C CA . ALA A 1 94 ? 19.328 -20.055 8.240 1.00 53.12 94 ALA A CA 1
ATOM 748 C C . ALA A 1 94 ? 20.159 -20.597 7.063 1.00 53.12 94 ALA A C 1
ATOM 750 O O . ALA A 1 94 ? 21.382 -20.654 7.155 1.00 53.12 94 ALA A O 1
ATOM 751 N N . VAL A 1 95 ? 19.520 -20.946 5.941 1.00 55.91 95 VAL A N 1
ATOM 752 C CA . VAL A 1 95 ? 20.225 -21.406 4.730 1.00 55.91 95 VAL A CA 1
ATOM 753 C C . VAL A 1 95 ? 21.070 -20.283 4.125 1.00 55.91 95 VAL A C 1
ATOM 755 O O . VAL A 1 95 ? 22.218 -20.526 3.765 1.00 55.91 95 VAL A O 1
ATOM 758 N N . ALA A 1 96 ? 20.543 -19.054 4.082 1.00 50.16 96 ALA A N 1
ATOM 759 C CA . ALA A 1 96 ? 21.265 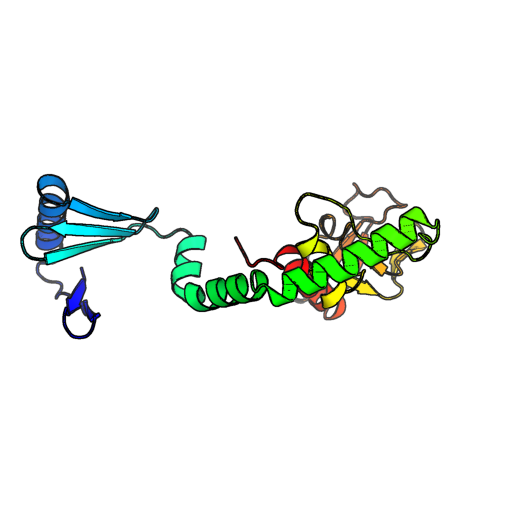-17.887 3.573 1.00 50.16 96 ALA A CA 1
ATOM 760 C C . ALA A 1 96 ? 22.517 -17.550 4.412 1.00 50.16 96 ALA A C 1
ATOM 762 O O . ALA A 1 96 ? 23.581 -17.283 3.853 1.00 50.16 96 ALA A O 1
ATOM 763 N N . LEU A 1 97 ? 22.414 -17.633 5.745 1.00 53.03 97 LEU A N 1
ATOM 764 C CA . LEU A 1 97 ? 23.533 -17.447 6.684 1.00 53.03 97 LEU A CA 1
ATOM 765 C C . LEU A 1 97 ? 24.635 -18.495 6.486 1.00 53.03 97 LEU A C 1
ATOM 767 O O . LEU A 1 97 ? 25.820 -18.173 6.522 1.00 53.03 97 LEU A O 1
ATOM 771 N N . ILE A 1 98 ? 24.243 -19.748 6.236 1.00 53.62 98 ILE A N 1
ATOM 772 C CA . ILE A 1 98 ? 25.184 -20.832 5.940 1.00 53.62 98 ILE A CA 1
ATOM 773 C C . ILE A 1 98 ? 25.885 -20.577 4.600 1.00 53.62 98 ILE A C 1
ATOM 775 O O . ILE A 1 98 ? 27.094 -20.756 4.507 1.00 53.62 98 ILE A O 1
ATOM 779 N N . THR A 1 99 ? 25.172 -20.121 3.568 1.00 52.12 99 THR A N 1
ATOM 780 C CA . THR A 1 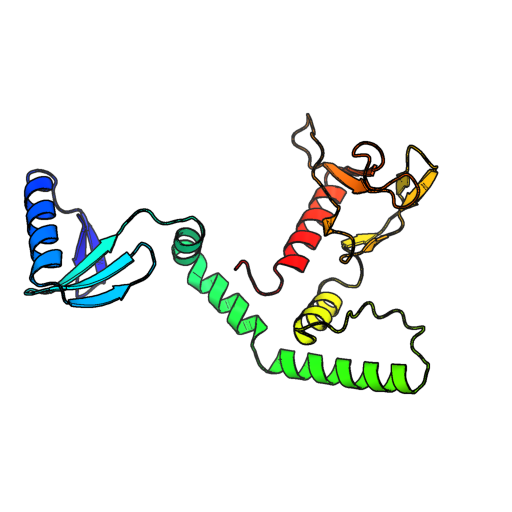99 ? 25.789 -19.824 2.264 1.00 52.12 99 THR A CA 1
ATOM 781 C C . THR A 1 99 ? 26.733 -18.623 2.292 1.00 52.12 99 THR A C 1
ATOM 783 O O . THR A 1 99 ? 27.761 -18.668 1.619 1.00 52.12 99 THR A O 1
ATOM 786 N N . ASP A 1 100 ? 26.429 -17.589 3.083 1.00 50.12 100 ASP A N 1
ATOM 787 C CA . ASP A 1 100 ? 27.300 -16.418 3.261 1.00 50.12 100 ASP A CA 1
ATOM 788 C C . ASP A 1 100 ? 28.580 -16.793 4.028 1.00 50.12 100 ASP A C 1
ATOM 790 O O . ASP A 1 100 ? 29.690 -16.518 3.575 1.00 50.12 100 ASP A O 1
ATOM 794 N N . GLY A 1 101 ? 28.447 -17.571 5.111 1.00 55.94 101 GLY A N 1
ATOM 795 C CA . GLY A 1 101 ? 29.591 -18.109 5.859 1.00 55.94 101 GLY A CA 1
ATOM 796 C C . GLY A 1 101 ? 30.478 -19.077 5.061 1.00 55.94 101 GLY A C 1
ATOM 797 O O . GLY A 1 101 ? 31.641 -19.271 5.410 1.00 55.94 101 GLY A O 1
ATOM 798 N N . LEU A 1 102 ? 29.955 -19.665 3.981 1.00 54.66 102 LEU A N 1
ATOM 799 C CA . LEU A 1 102 ? 30.683 -20.558 3.074 1.00 54.66 102 LEU A CA 1
ATOM 800 C C . LEU A 1 102 ? 31.203 -19.856 1.805 1.00 54.66 102 LEU A C 1
ATOM 802 O O . LEU A 1 102 ? 31.787 -20.520 0.950 1.00 54.66 102 LEU A O 1
ATOM 806 N N . GLY A 1 103 ? 31.000 -18.542 1.654 1.00 48.16 103 GLY A N 1
ATOM 807 C CA . GLY A 1 103 ? 31.462 -17.790 0.481 1.00 48.16 103 GLY A CA 1
ATOM 808 C C . GLY A 1 103 ? 30.720 -18.120 -0.823 1.00 48.16 103 GLY A C 1
ATOM 809 O O . GLY A 1 103 ? 31.241 -17.865 -1.905 1.00 48.16 103 GLY A O 1
ATOM 810 N N . LEU A 1 104 ? 29.503 -18.674 -0.744 1.00 50.69 104 LEU A N 1
ATOM 811 C CA . LEU A 1 104 ? 28.652 -19.034 -1.892 1.00 50.69 104 LEU A CA 1
ATOM 812 C C . LEU A 1 104 ? 27.659 -17.914 -2.280 1.00 50.69 104 LEU A C 1
ATOM 814 O O . LEU A 1 104 ? 26.668 -18.157 -2.970 1.00 50.69 104 LEU A O 1
ATOM 818 N N . ALA A 1 105 ? 27.917 -16.682 -1.834 1.00 49.78 105 ALA A N 1
ATOM 819 C CA . ALA A 1 105 ? 27.022 -15.525 -1.932 1.00 49.78 105 ALA A CA 1
ATOM 820 C C . ALA A 1 105 ? 26.801 -14.965 -3.358 1.00 49.78 105 ALA A C 1
ATOM 822 O O . ALA A 1 105 ? 26.020 -14.031 -3.527 1.00 49.78 105 ALA A O 1
ATOM 823 N N . ASP A 1 106 ? 27.427 -15.536 -4.396 1.00 45.78 106 ASP A N 1
ATOM 824 C CA . ASP A 1 106 ? 27.176 -15.153 -5.802 1.00 45.78 106 ASP A CA 1
ATOM 825 C C . ASP A 1 106 ? 25.787 -15.610 -6.310 1.00 45.78 106 ASP A C 1
ATOM 827 O O . ASP A 1 106 ? 25.309 -15.219 -7.375 1.00 45.78 106 ASP A O 1
ATOM 831 N N . LEU A 1 107 ? 25.058 -16.392 -5.506 1.00 51.75 107 LEU A N 1
ATOM 832 C CA . LEU A 1 107 ? 23.613 -16.540 -5.652 1.00 51.75 107 LEU A CA 1
ATOM 833 C C . LEU A 1 107 ? 22.949 -15.236 -5.189 1.00 51.75 107 LEU A C 1
ATOM 835 O O . LEU A 1 107 ? 22.665 -15.071 -4.008 1.00 51.75 107 LEU A O 1
ATOM 839 N N . SER A 1 108 ? 22.713 -14.309 -6.121 1.00 46.25 108 SER A N 1
ATOM 840 C CA . SER A 1 108 ? 22.160 -12.964 -5.896 1.00 46.25 108 SER A CA 1
ATOM 841 C C . SER A 1 108 ? 20.759 -12.954 -5.243 1.00 46.25 108 SER A C 1
ATOM 843 O O . SER A 1 108 ? 19.740 -12.647 -5.873 1.00 46.25 108 SER A O 1
ATOM 845 N N . LEU A 1 109 ? 20.680 -13.287 -3.961 1.00 52.88 109 LEU A N 1
ATOM 846 C CA . LEU A 1 109 ? 19.503 -13.135 -3.121 1.00 52.88 109 LEU A CA 1
ATOM 847 C C . LEU A 1 109 ? 19.522 -11.694 -2.604 1.00 52.88 109 LEU A C 1
ATOM 849 O O . LEU A 1 109 ? 20.239 -11.378 -1.664 1.00 52.88 109 LEU A O 1
ATOM 853 N N . GLY A 1 110 ? 18.780 -10.796 -3.257 1.00 48.56 110 GLY A N 1
ATOM 854 C CA . GLY A 1 110 ? 18.658 -9.375 -2.892 1.00 48.56 110 GLY A CA 1
ATOM 855 C C . GLY A 1 110 ? 17.916 -9.137 -1.570 1.00 48.56 110 GLY A C 1
ATOM 856 O O . GLY A 1 110 ? 16.919 -8.421 -1.550 1.00 48.56 110 GLY A O 1
ATOM 857 N N . ILE A 1 111 ? 18.363 -9.772 -0.487 1.00 52.12 111 ILE A N 1
ATOM 858 C CA . ILE A 1 111 ? 17.810 -9.668 0.862 1.00 52.12 111 ILE A CA 1
ATOM 859 C C . ILE A 1 111 ? 18.634 -8.611 1.606 1.00 52.12 111 ILE A C 1
ATOM 861 O O . ILE A 1 111 ? 19.770 -8.860 2.000 1.00 52.12 111 ILE A O 1
ATOM 865 N N . GLY A 1 112 ? 18.078 -7.408 1.759 1.00 50.66 112 GLY A N 1
ATOM 866 C CA . GLY A 1 112 ? 18.651 -6.375 2.621 1.00 50.66 112 GLY A CA 1
ATOM 867 C C . GLY A 1 112 ? 18.283 -6.664 4.072 1.00 50.66 112 GLY A C 1
ATOM 868 O O . GLY A 1 112 ? 17.111 -6.638 4.420 1.00 50.66 112 GLY A O 1
ATOM 869 N N . TRP A 1 113 ? 19.260 -6.965 4.923 1.00 47.66 113 TRP A N 1
ATOM 870 C CA . TRP A 1 113 ? 19.034 -7.316 6.328 1.00 47.66 113 TRP A CA 1
ATOM 871 C C . TRP A 1 113 ? 18.760 -6.069 7.191 1.00 47.66 113 TRP A C 1
ATOM 873 O O . TRP A 1 113 ? 19.613 -5.640 7.962 1.00 47.66 113 TRP A O 1
ATOM 883 N N . GLY A 1 114 ? 17.579 -5.464 7.028 1.00 47.31 114 GLY A N 1
ATOM 884 C CA . GLY A 1 114 ? 17.026 -4.429 7.916 1.00 47.31 114 GLY A CA 1
ATOM 885 C C . GLY A 1 114 ? 15.942 -4.970 8.863 1.00 47.31 114 GLY A C 1
ATOM 886 O O . GLY A 1 114 ? 15.640 -6.162 8.844 1.00 47.31 114 GLY A O 1
ATOM 887 N N . ASP A 1 115 ? 15.332 -4.081 9.660 1.00 46.69 115 ASP A N 1
ATOM 888 C CA . ASP A 1 115 ? 14.475 -4.316 10.851 1.00 46.69 115 ASP A CA 1
ATOM 889 C C . ASP A 1 115 ? 13.271 -5.290 10.721 1.00 46.69 115 ASP A C 1
ATOM 891 O O . ASP A 1 115 ? 12.540 -5.512 11.688 1.00 46.69 115 ASP A O 1
ATOM 895 N N . SER A 1 116 ? 13.043 -5.936 9.571 1.00 55.31 116 SER A N 1
ATOM 896 C CA . SER A 1 116 ? 12.058 -7.021 9.449 1.00 55.31 116 SER A CA 1
ATOM 897 C C . SER A 1 116 ? 12.483 -8.124 8.457 1.00 55.31 116 SER A C 1
ATOM 899 O O . SER A 1 116 ? 11.937 -8.214 7.356 1.00 55.31 116 SER A O 1
ATOM 901 N N . PRO A 1 117 ? 13.375 -9.060 8.845 1.00 61.78 117 PRO A N 1
ATOM 902 C CA . PRO A 1 117 ? 13.834 -10.146 7.963 1.00 61.78 117 PRO A CA 1
ATOM 903 C C . PRO A 1 117 ? 12.687 -11.009 7.395 1.00 61.78 117 PRO A C 1
ATOM 905 O O . PRO A 1 117 ? 12.813 -11.619 6.338 1.00 61.78 117 PRO A O 1
ATOM 908 N N . LEU A 1 118 ? 11.523 -11.025 8.055 1.00 65.88 118 LEU A N 1
ATOM 909 C CA . LEU A 1 118 ? 10.320 -11.700 7.567 1.00 65.88 118 LEU A CA 1
ATOM 910 C C . LEU A 1 118 ? 9.710 -11.033 6.320 1.00 65.88 118 LEU A C 1
ATOM 912 O O . LEU A 1 118 ? 9.271 -11.734 5.406 1.00 65.88 118 LEU A O 1
ATOM 916 N N . ALA A 1 119 ? 9.644 -9.698 6.290 1.00 67.38 119 ALA A N 1
ATOM 917 C CA . ALA A 1 119 ? 8.974 -8.968 5.216 1.00 67.38 119 ALA A CA 1
ATOM 918 C C . ALA A 1 119 ? 9.727 -9.143 3.900 1.00 67.38 119 ALA A C 1
ATOM 920 O O . ALA A 1 119 ? 9.106 -9.397 2.869 1.00 67.38 119 ALA A O 1
ATOM 921 N N . ASP A 1 120 ? 11.056 -9.083 3.949 1.00 66.25 120 ASP A N 1
ATOM 922 C CA . ASP A 1 120 ? 11.905 -9.187 2.764 1.00 66.25 120 ASP A CA 1
ATOM 923 C C . ASP A 1 120 ? 11.919 -10.607 2.186 1.00 66.25 120 ASP A C 1
ATOM 925 O O . ASP A 1 120 ? 11.845 -10.781 0.968 1.00 66.25 120 ASP A O 1
ATOM 929 N N . ILE A 1 121 ? 11.854 -11.639 3.035 1.00 69.31 121 ILE A N 1
ATOM 930 C CA . ILE A 1 121 ? 11.688 -13.028 2.578 1.00 69.31 121 ILE A CA 1
ATOM 931 C C . ILE A 1 121 ? 10.313 -13.240 1.935 1.00 69.31 121 ILE A C 1
ATOM 933 O O . ILE A 1 121 ? 10.202 -13.856 0.871 1.00 69.31 121 ILE A O 1
ATOM 937 N N . LEU A 1 122 ? 9.243 -12.732 2.555 1.00 73.44 122 LEU A N 1
ATOM 938 C CA . LEU A 1 122 ? 7.894 -12.842 1.994 1.00 73.44 122 LEU A CA 1
ATOM 939 C C . LEU A 1 122 ? 7.765 -12.076 0.675 1.00 73.44 122 LEU A C 1
ATOM 941 O O . LEU A 1 122 ? 7.136 -12.580 -0.258 1.00 73.44 122 LEU A O 1
ATOM 945 N N . ARG A 1 123 ? 8.393 -10.900 0.583 1.00 76.88 123 ARG A N 1
ATOM 946 C CA . ARG A 1 123 ? 8.495 -10.100 -0.639 1.00 76.88 123 ARG A CA 1
ATOM 947 C C . ARG A 1 123 ? 9.176 -10.884 -1.748 1.00 76.88 123 ARG A C 1
ATOM 949 O O . ARG A 1 123 ? 8.574 -11.069 -2.803 1.00 76.88 123 ARG A O 1
ATOM 956 N N . TYR A 1 124 ? 10.366 -11.418 -1.483 1.00 73.94 124 TYR A N 1
ATOM 957 C CA . TYR A 1 124 ? 11.103 -12.214 -2.460 1.00 73.94 124 TYR A CA 1
ATOM 958 C C . TYR A 1 124 ? 10.301 -13.439 -2.918 1.00 73.94 124 TYR A C 1
ATOM 960 O O . TYR A 1 124 ? 10.177 -13.691 -4.114 1.00 73.94 124 TYR A O 1
ATOM 968 N N . ARG A 1 125 ? 9.674 -14.176 -1.993 1.00 75.62 125 ARG A N 1
ATOM 969 C CA . ARG A 1 125 ? 8.888 -15.373 -2.330 1.00 75.62 125 ARG A CA 1
ATOM 970 C C . ARG A 1 125 ? 7.637 -15.057 -3.154 1.00 75.62 125 ARG A C 1
ATOM 972 O O . ARG A 1 125 ? 7.261 -15.859 -4.005 1.00 75.62 125 ARG A O 1
ATOM 979 N N . HIS A 1 126 ? 6.942 -13.959 -2.862 1.00 78.62 126 HIS A N 1
ATOM 980 C CA . HIS A 1 126 ? 5.681 -13.643 -3.536 1.00 78.62 126 HIS A CA 1
ATOM 981 C C . HIS A 1 126 ? 5.891 -12.919 -4.867 1.00 78.62 126 HIS A C 1
ATOM 983 O O . HIS A 1 126 ? 5.168 -13.173 -5.828 1.00 78.62 126 HIS A O 1
ATOM 989 N N . PHE A 1 127 ? 6.880 -12.030 -4.925 1.00 83.69 127 PHE A N 1
ATOM 990 C CA . PHE A 1 127 ? 7.073 -11.122 -6.049 1.00 83.69 127 PHE A CA 1
ATOM 991 C C . PHE A 1 127 ? 8.315 -11.431 -6.889 1.00 83.69 127 PHE A C 1
ATOM 993 O O . PHE A 1 127 ? 8.370 -11.022 -8.050 1.00 83.69 127 PHE A O 1
ATOM 1000 N N . GLY A 1 128 ? 9.286 -12.164 -6.344 1.00 84.44 128 GLY A N 1
ATOM 1001 C CA . GLY A 1 128 ? 10.614 -12.319 -6.928 1.00 84.44 128 GLY A CA 1
ATOM 1002 C C . GLY A 1 128 ? 11.506 -11.109 -6.645 1.00 84.44 128 GLY A C 1
ATOM 1003 O O . GLY A 1 128 ? 11.280 -10.347 -5.706 1.00 84.44 128 GLY A O 1
ATOM 1004 N N . TRP A 1 129 ? 12.536 -10.929 -7.472 1.00 80.75 129 TRP A N 1
ATOM 1005 C CA . TRP A 1 129 ? 13.546 -9.881 -7.287 1.00 80.75 129 TRP A CA 1
ATOM 1006 C C . TRP A 1 129 ? 13.285 -8.601 -8.102 1.00 80.75 129 TRP A C 1
ATOM 1008 O O . TRP A 1 129 ? 13.920 -7.576 -7.848 1.00 80.75 129 TRP A O 1
ATOM 1018 N N . ALA A 1 130 ? 12.351 -8.627 -9.063 1.00 88.62 130 ALA A N 1
ATOM 1019 C CA . ALA A 1 130 ? 12.031 -7.476 -9.905 1.00 88.62 130 ALA A CA 1
ATOM 1020 C C . ALA A 1 130 ? 10.523 -7.285 -10.144 1.00 88.62 130 ALA A C 1
ATOM 1022 O O . ALA A 1 130 ? 9.738 -8.231 -10.261 1.00 88.62 130 ALA A O 1
ATOM 1023 N N . ALA A 1 131 ? 10.130 -6.017 -10.242 1.00 91.31 131 ALA A N 1
ATOM 1024 C CA . ALA A 1 131 ? 8.791 -5.577 -10.600 1.00 91.31 131 ALA A CA 1
ATOM 1025 C C . ALA A 1 131 ? 8.504 -5.762 -12.096 1.00 91.31 131 ALA A C 1
ATOM 1027 O O . ALA A 1 131 ? 7.362 -6.039 -12.455 1.00 91.31 131 ALA A O 1
ATOM 1028 N N . TRP A 1 132 ? 9.531 -5.654 -12.941 1.00 93.69 132 TRP A N 1
ATOM 1029 C CA . TRP A 1 132 ? 9.431 -5.754 -14.397 1.00 93.69 132 TRP A CA 1
ATOM 1030 C C . TRP A 1 132 ? 10.638 -6.478 -14.990 1.00 93.69 132 TRP A C 1
ATOM 1032 O O . TRP A 1 132 ? 11.751 -6.338 -14.477 1.00 93.69 132 TRP A O 1
ATOM 1042 N N . TYR A 1 133 ? 10.417 -7.165 -16.110 1.00 91.88 133 TYR A N 1
ATOM 1043 C CA . TYR A 1 133 ? 11.441 -7.773 -16.956 1.00 91.88 133 TYR A CA 1
ATOM 1044 C C . TYR A 1 133 ? 11.165 -7.405 -18.410 1.00 91.88 133 TYR A C 1
ATOM 1046 O O . TYR A 1 133 ? 10.011 -7.398 -18.831 1.00 91.88 133 TYR A O 1
ATOM 1054 N N . GLY A 1 134 ? 12.213 -7.158 -19.187 1.00 91.25 134 GLY A N 1
ATOM 1055 C CA . GLY A 1 134 ? 12.066 -6.898 -20.612 1.00 91.25 134 GLY A CA 1
ATOM 1056 C C . GLY A 1 134 ? 13.305 -6.256 -21.207 1.00 91.25 134 GLY A C 1
ATOM 1057 O O . GLY A 1 134 ? 14.417 -6.438 -20.720 1.00 91.25 134 GLY A O 1
ATOM 1058 N N . ARG A 1 135 ? 13.117 -5.514 -22.292 1.00 92.81 135 ARG A N 1
ATOM 1059 C CA . ARG A 1 135 ? 14.168 -4.718 -22.920 1.00 92.81 135 ARG A CA 1
ATOM 1060 C C . ARG A 1 135 ? 13.582 -3.368 -23.307 1.00 92.81 135 ARG A C 1
ATOM 1062 O O . ARG A 1 135 ? 12.722 -3.307 -24.180 1.00 92.81 135 ARG A O 1
ATOM 1069 N N . LYS A 1 136 ? 14.036 -2.304 -22.649 1.00 92.06 136 LYS A N 1
ATOM 1070 C CA . LYS A 1 136 ? 13.691 -0.922 -23.001 1.00 92.06 136 LYS A CA 1
ATOM 1071 C C . LYS A 1 136 ? 14.956 -0.094 -23.051 1.00 92.06 136 LYS A C 1
ATOM 1073 O O . LYS A 1 136 ? 15.723 -0.091 -22.091 1.00 92.06 136 LYS A O 1
ATOM 1078 N N . ASP A 1 137 ? 15.164 0.596 -24.157 1.00 92.69 137 ASP A N 1
ATOM 1079 C CA . ASP A 1 137 ? 16.350 1.417 -24.346 1.00 92.69 137 ASP A CA 1
ATOM 1080 C C . ASP A 1 137 ? 16.076 2.855 -23.906 1.00 92.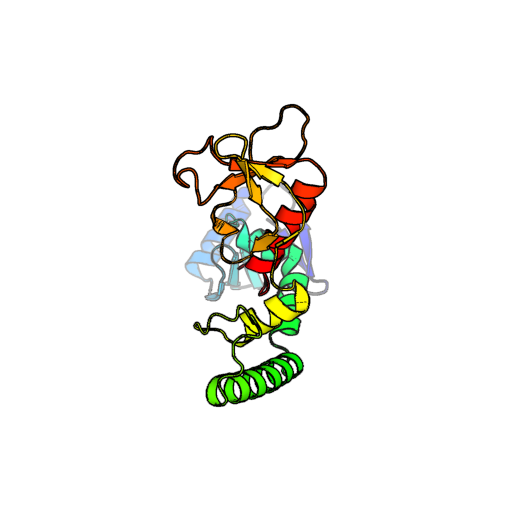69 137 ASP A C 1
ATOM 1082 O O . ASP A 1 137 ? 14.981 3.391 -24.081 1.00 92.69 137 ASP A O 1
ATOM 1086 N N . CYS A 1 138 ? 17.071 3.471 -23.278 1.00 89.50 138 CYS A N 1
ATOM 1087 C CA . CYS A 1 138 ? 17.008 4.858 -22.858 1.00 89.50 138 CYS A CA 1
ATOM 1088 C C . CYS A 1 138 ? 17.126 5.754 -24.098 1.00 89.50 138 CYS A C 1
ATOM 1090 O O . CYS A 1 138 ? 18.136 5.652 -24.802 1.00 89.50 138 CYS A O 1
ATOM 1092 N N . PRO A 1 139 ? 16.180 6.681 -24.333 1.00 88.44 139 PRO A N 1
ATOM 1093 C CA . PRO A 1 139 ? 16.211 7.547 -25.512 1.00 88.44 139 PRO A CA 1
ATOM 1094 C C . PRO A 1 139 ? 17.397 8.529 -25.528 1.00 88.44 139 PRO A C 1
ATOM 1096 O O . PRO A 1 139 ? 17.704 9.085 -26.575 1.00 88.44 139 PRO A O 1
ATOM 1099 N N . PHE A 1 140 ? 18.088 8.726 -24.396 1.00 88.69 140 PHE A N 1
ATOM 1100 C CA . PHE A 1 140 ? 19.194 9.684 -24.269 1.00 88.69 140 PHE A CA 1
ATOM 1101 C C . PHE A 1 140 ? 20.586 9.043 -24.368 1.00 88.69 140 PHE A C 1
ATOM 1103 O O . PHE A 1 140 ? 21.425 9.529 -25.116 1.00 88.69 140 PHE A O 1
ATOM 1110 N N . CYS A 1 141 ? 20.869 7.973 -23.610 1.00 90.88 141 CYS A N 1
ATOM 1111 C CA . CYS A 1 141 ? 22.198 7.328 -23.613 1.00 90.88 141 CYS A CA 1
ATOM 1112 C C . CYS A 1 141 ? 22.252 5.966 -24.316 1.00 90.88 141 CYS A C 1
ATOM 1114 O O . CYS A 1 141 ? 23.324 5.363 -24.367 1.00 90.88 141 CYS A O 1
ATOM 1116 N N . GLY A 1 142 ? 21.115 5.427 -24.766 1.00 90.31 142 GLY A N 1
ATOM 1117 C CA . GLY A 1 142 ? 21.038 4.101 -25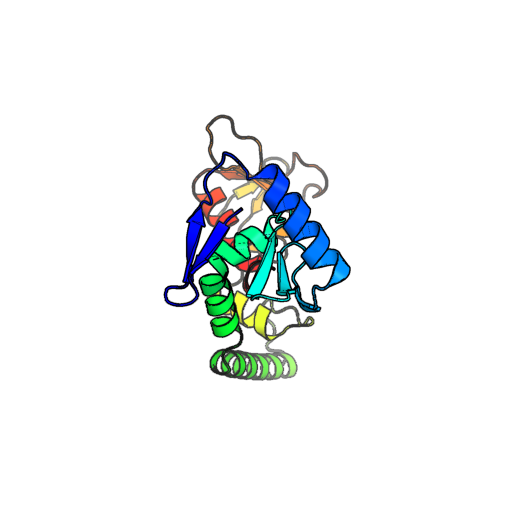.387 1.00 90.31 142 GLY A CA 1
ATOM 1118 C C . GLY A 1 142 ? 21.325 2.925 -24.443 1.00 90.31 142 GLY A C 1
ATOM 1119 O O . GLY A 1 142 ? 21.499 1.800 -24.900 1.00 90.31 142 GLY A O 1
ATOM 1120 N N . SER A 1 143 ? 21.403 3.148 -23.124 1.00 90.75 143 SER A N 1
ATOM 1121 C CA . SER A 1 143 ? 21.469 2.038 -22.163 1.00 90.75 143 SER A CA 1
ATOM 1122 C C . SER A 1 143 ? 20.164 1.246 -22.154 1.00 90.75 143 SER A C 1
ATOM 1124 O O . SER A 1 143 ? 19.103 1.802 -22.410 1.00 90.75 143 SER A O 1
ATOM 1126 N N . THR A 1 144 ? 20.237 -0.039 -21.819 1.00 93.06 144 THR A N 1
ATOM 1127 C CA . THR A 1 144 ? 19.079 -0.935 -21.833 1.00 93.06 144 THR A CA 1
ATOM 1128 C C . THR A 1 144 ? 18.632 -1.285 -20.416 1.00 93.06 144 THR A C 1
ATOM 1130 O O . THR A 1 144 ? 19.380 -1.915 -19.664 1.00 93.06 144 THR A O 1
ATOM 1133 N N . LEU A 1 145 ? 17.383 -0.972 -20.074 1.00 91.19 145 LEU A N 1
ATOM 1134 C CA . LEU A 1 145 ? 16.700 -1.512 -18.905 1.00 91.19 145 LEU A CA 1
ATOM 1135 C C . LEU A 1 145 ? 16.286 -2.956 -19.196 1.00 91.19 145 LEU A C 1
ATOM 1137 O O . LEU A 1 145 ? 15.479 -3.214 -20.092 1.00 91.19 145 LEU A O 1
ATOM 1141 N N . ARG A 1 146 ? 16.853 -3.897 -18.433 1.00 92.06 146 ARG A N 1
ATOM 1142 C CA . ARG A 1 146 ? 16.52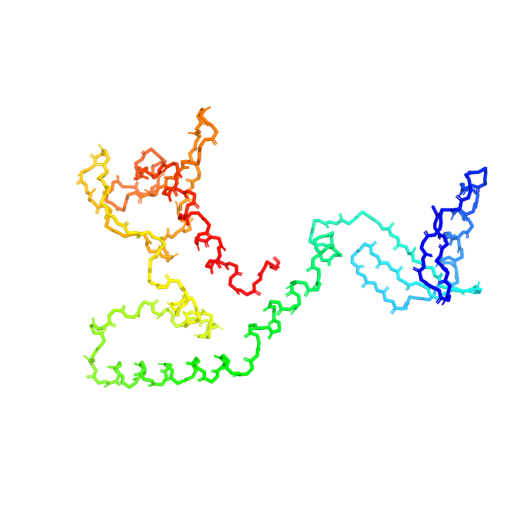4 -5.331 -18.526 1.00 92.06 146 ARG A CA 1
ATOM 1143 C C . ARG A 1 146 ? 15.546 -5.802 -17.456 1.00 92.06 146 ARG A C 1
ATOM 1145 O O . ARG A 1 146 ? 14.760 -6.719 -17.677 1.00 92.06 146 ARG A O 1
ATOM 1152 N N . ALA A 1 147 ? 15.621 -5.180 -16.287 1.00 91.56 147 ALA A N 1
ATOM 1153 C CA . ALA A 1 147 ? 14.750 -5.461 -15.164 1.00 91.56 147 ALA A CA 1
ATOM 1154 C C . ALA A 1 147 ? 14.604 -4.212 -14.295 1.00 91.56 147 ALA A C 1
ATOM 1156 O O . ALA A 1 147 ? 15.577 -3.483 -14.093 1.00 91.56 147 ALA A O 1
ATOM 1157 N N . LEU A 1 148 ? 13.403 -3.992 -13.763 1.00 90.38 148 LEU A N 1
ATOM 1158 C CA . LEU A 1 148 ? 13.142 -2.970 -12.752 1.00 90.38 148 LEU A CA 1
ATOM 1159 C C . LEU A 1 148 ? 13.073 -3.646 -11.390 1.00 90.38 148 LEU A C 1
ATOM 1161 O O . LEU A 1 148 ? 12.102 -4.341 -11.095 1.00 90.38 148 LEU A O 1
ATOM 1165 N N . ARG A 1 149 ? 14.091 -3.454 -10.559 1.00 87.94 149 ARG A N 1
ATOM 1166 C CA . ARG A 1 149 ? 14.128 -4.036 -9.217 1.00 87.94 149 ARG A CA 1
ATOM 1167 C C . ARG A 1 149 ? 13.252 -3.252 -8.236 1.00 87.94 149 ARG A C 1
ATOM 1169 O O . ARG A 1 149 ? 13.013 -2.057 -8.407 1.00 87.94 149 ARG A O 1
ATOM 1176 N N . TYR A 1 150 ? 12.784 -3.924 -7.188 1.00 85.69 150 TYR A N 1
ATOM 1177 C CA . TYR A 1 150 ? 11.930 -3.294 -6.177 1.00 85.69 150 TYR A CA 1
ATOM 1178 C C . TYR A 1 150 ? 12.662 -2.252 -5.312 1.00 85.69 150 TYR A C 1
ATOM 1180 O O . TYR A 1 150 ? 12.045 -1.283 -4.876 1.00 85.69 150 TYR A O 1
ATOM 1188 N N . ASP A 1 151 ? 13.972 -2.388 -5.116 1.00 77.94 151 ASP A N 1
ATOM 1189 C CA . ASP A 1 151 ? 14.832 -1.456 -4.368 1.00 77.94 151 ASP A CA 1
ATOM 1190 C C . ASP A 1 151 ? 15.073 -0.113 -5.073 1.00 77.94 151 ASP A C 1
ATOM 1192 O O . ASP A 1 151 ? 15.480 0.844 -4.430 1.00 77.94 151 ASP A O 1
ATOM 1196 N N . VAL A 1 152 ? 14.779 -0.010 -6.368 1.00 79.38 152 VAL A N 1
ATOM 1197 C CA . VAL A 1 152 ? 14.828 1.260 -7.116 1.00 79.38 152 VAL A CA 1
ATOM 1198 C C . VAL A 1 152 ? 13.445 1.735 -7.561 1.00 79.38 152 VAL A C 1
ATOM 1200 O O . VAL A 1 152 ? 13.315 2.792 -8.170 1.00 79.38 152 VAL A O 1
ATOM 1203 N N . SER A 1 153 ? 12.388 0.986 -7.229 1.00 82.94 153 SER A N 1
ATOM 1204 C CA . SER A 1 153 ? 11.011 1.296 -7.643 1.00 82.94 153 SER A CA 1
ATOM 1205 C C . SER A 1 153 ? 10.469 2.621 -7.085 1.00 82.94 153 SER A C 1
ATOM 1207 O O . SER A 1 153 ? 9.502 3.168 -7.604 1.00 82.94 153 SER A O 1
ATOM 1209 N N . TRP A 1 154 ? 11.106 3.167 -6.053 1.00 79.12 154 TRP A N 1
ATOM 1210 C CA . TRP A 1 154 ? 10.688 4.358 -5.314 1.00 79.12 154 TRP A CA 1
ATOM 1211 C C . TRP A 1 154 ? 11.001 5.626 -6.113 1.00 79.12 154 TRP A C 1
ATOM 1213 O O . TRP A 1 154 ? 10.419 6.676 -5.873 1.00 79.12 154 TRP A O 1
ATOM 1223 N N . TRP A 1 155 ? 11.881 5.493 -7.105 1.00 83.06 155 TRP A N 1
ATOM 1224 C CA . TRP A 1 155 ? 12.217 6.517 -8.082 1.00 83.06 155 TRP A CA 1
ATOM 1225 C C . TRP A 1 155 ? 11.274 6.519 -9.287 1.00 83.06 155 TRP A C 1
ATOM 1227 O O . TRP A 1 155 ? 11.444 7.337 -10.186 1.00 83.06 155 TRP A O 1
ATOM 1237 N N . THR A 1 156 ? 10.304 5.599 -9.347 1.00 88.81 156 THR A N 1
ATOM 1238 C CA . THR A 1 156 ? 9.340 5.563 -10.451 1.00 88.81 156 THR A CA 1
ATOM 1239 C C . THR A 1 156 ? 8.223 6.566 -10.230 1.00 88.81 156 THR A C 1
ATOM 1241 O O . THR A 1 156 ? 7.743 6.748 -9.113 1.00 88.81 156 THR A O 1
ATOM 1244 N N . PHE A 1 157 ? 7.803 7.223 -11.305 1.00 88.19 157 PHE A N 1
ATOM 1245 C CA . PHE A 1 157 ? 6.749 8.228 -11.252 1.00 88.19 157 PHE A CA 1
ATOM 1246 C C . PHE A 1 157 ? 5.830 8.134 -12.462 1.00 88.19 157 PHE A C 1
ATOM 1248 O O . PHE A 1 157 ? 6.207 7.646 -13.528 1.00 88.19 157 PHE A O 1
ATOM 1255 N N . LEU A 1 158 ? 4.593 8.587 -12.279 1.00 89.62 158 LEU A N 1
ATOM 1256 C CA . LEU A 1 158 ? 3.606 8.622 -13.348 1.00 89.62 158 LEU A CA 1
ATOM 1257 C C . LEU A 1 158 ? 3.922 9.764 -14.309 1.00 89.62 158 LEU A C 1
ATOM 1259 O O . LEU A 1 158 ? 4.197 10.888 -13.890 1.00 89.62 158 LEU A O 1
ATOM 1263 N N . LEU A 1 159 ? 3.860 9.462 -15.599 1.00 87.50 159 LEU A N 1
ATOM 1264 C CA . LEU A 1 159 ? 3.964 10.448 -16.663 1.00 87.50 159 LEU A CA 1
ATOM 1265 C C . LEU A 1 159 ? 2.557 10.854 -17.119 1.00 87.50 159 LEU A C 1
ATOM 1267 O O . LEU A 1 159 ? 1.654 10.011 -17.130 1.00 87.50 159 LEU A O 1
ATOM 1271 N N . PRO A 1 160 ? 2.358 12.116 -17.536 1.00 83.56 160 PRO A N 1
ATOM 1272 C CA . PRO A 1 160 ? 1.104 12.525 -18.146 1.00 83.56 160 PRO A CA 1
ATOM 1273 C C . PRO A 1 160 ? 0.833 11.698 -19.414 1.00 83.56 160 PRO A C 1
ATOM 1275 O O . PRO A 1 160 ? 1.731 11.421 -20.220 1.00 83.56 160 PRO A O 1
ATOM 1278 N N . SER A 1 161 ? -0.422 11.287 -19.578 1.00 80.62 161 SER A N 1
ATOM 1279 C CA . SER A 1 161 ? -0.918 10.578 -20.756 1.00 80.62 161 SER A CA 1
ATOM 1280 C C . SER A 1 161 ? -2.230 11.207 -21.201 1.00 80.62 161 SER A C 1
ATOM 1282 O O . SER A 1 161 ? -3.114 11.435 -20.377 1.00 80.62 161 SER A O 1
ATOM 1284 N N . GLU A 1 162 ? -2.346 11.483 -22.497 1.00 80.12 162 GLU A N 1
ATOM 1285 C CA . GLU A 1 162 ? -3.551 12.063 -23.102 1.00 80.12 162 GLU A CA 1
ATOM 1286 C C . GLU A 1 162 ? -4.651 11.008 -23.316 1.00 80.12 162 GLU A C 1
ATOM 1288 O O . GLU A 1 162 ? -5.837 11.323 -23.274 1.00 80.12 162 GLU A O 1
ATOM 1293 N N . ASP A 1 163 ? -4.273 9.731 -23.428 1.00 81.25 163 ASP A N 1
ATOM 1294 C CA . ASP A 1 163 ? -5.168 8.628 -23.803 1.00 81.25 163 ASP A CA 1
ATOM 1295 C C . ASP A 1 163 ? -5.795 7.892 -22.606 1.00 81.25 163 ASP A C 1
ATOM 1297 O O . ASP A 1 163 ? -6.271 6.762 -22.744 1.00 81.25 163 ASP A O 1
ATOM 1301 N N . ASN A 1 164 ? -5.754 8.481 -21.403 1.00 79.44 164 ASN A N 1
ATOM 1302 C CA . ASN A 1 164 ? -6.170 7.835 -20.148 1.00 79.44 164 ASN A CA 1
ATOM 1303 C C . ASN A 1 164 ? -5.452 6.488 -19.882 1.00 79.44 164 ASN A C 1
ATOM 1305 O O . ASN A 1 164 ? -5.961 5.615 -19.177 1.00 79.44 164 ASN A O 1
ATOM 1309 N N . ARG A 1 165 ? -4.262 6.301 -20.465 1.00 84.81 165 ARG A N 1
ATOM 1310 C CA . ARG A 1 165 ? -3.418 5.118 -20.268 1.00 84.81 165 ARG A CA 1
ATOM 1311 C C . ARG A 1 165 ? -2.347 5.418 -19.234 1.00 84.81 165 ARG A C 1
ATOM 1313 O O . ARG A 1 165 ? -1.816 6.521 -19.163 1.00 84.81 165 ARG A O 1
ATOM 1320 N N . VAL A 1 166 ? -1.983 4.417 -18.442 1.00 87.44 166 VAL A N 1
ATOM 1321 C CA . VAL A 1 166 ? -0.896 4.582 -17.475 1.00 87.44 166 VAL A CA 1
ATOM 1322 C C . VAL A 1 166 ? 0.430 4.668 -18.233 1.00 87.44 166 VAL A C 1
ATOM 1324 O O . VAL A 1 166 ? 0.748 3.804 -19.051 1.00 87.44 166 VAL A O 1
ATOM 1327 N N . ARG A 1 167 ? 1.211 5.711 -17.950 1.00 91.62 167 ARG A N 1
ATOM 1328 C CA . ARG A 1 167 ? 2.609 5.830 -18.375 1.00 91.62 167 ARG A CA 1
ATOM 1329 C C . ARG A 1 167 ? 3.484 5.953 -17.141 1.00 91.62 167 ARG A C 1
ATOM 1331 O O . ARG A 1 167 ? 3.188 6.739 -16.243 1.00 91.62 167 ARG A O 1
ATOM 1338 N N . LEU A 1 168 ? 4.548 5.164 -17.095 1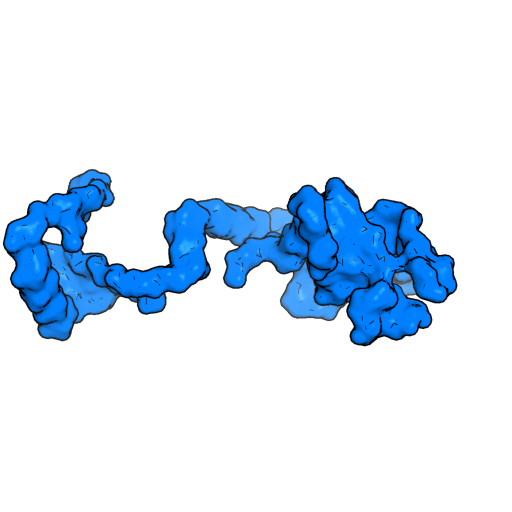.00 91.56 168 LEU A N 1
ATOM 1339 C CA . LEU A 1 168 ? 5.464 5.100 -15.963 1.00 91.56 168 LEU A CA 1
ATOM 1340 C C . LEU A 1 168 ? 6.872 5.473 -16.425 1.00 91.56 168 LEU A C 1
ATOM 1342 O O . LEU A 1 168 ? 7.415 4.864 -17.348 1.00 91.56 168 LEU A O 1
ATOM 1346 N N . GLY A 1 169 ? 7.452 6.472 -15.768 1.00 91.38 169 GLY A N 1
ATOM 1347 C CA . GLY A 1 169 ? 8.841 6.875 -15.920 1.00 91.38 169 GLY A CA 1
ATOM 1348 C C . GLY A 1 169 ? 9.727 6.143 -14.918 1.00 91.38 169 GLY A C 1
ATOM 1349 O O . GLY A 1 169 ? 9.441 6.122 -13.720 1.00 91.38 169 GLY A O 1
ATOM 1350 N N . VAL A 1 170 ? 10.816 5.554 -15.406 1.00 90.75 170 VAL A N 1
ATOM 1351 C CA . VAL A 1 170 ? 11.879 4.958 -14.587 1.00 90.75 170 VAL A CA 1
ATOM 1352 C C . VAL A 1 170 ? 13.180 5.723 -14.846 1.00 90.75 170 VAL A C 1
ATOM 1354 O O . VAL A 1 170 ? 13.671 5.684 -15.976 1.00 90.75 170 VAL A O 1
ATOM 1357 N N . PRO A 1 171 ? 13.781 6.394 -13.851 1.00 88.81 171 PRO A N 1
ATOM 1358 C CA . PRO A 1 171 ? 15.037 7.120 -14.030 1.00 88.81 171 PRO A CA 1
ATOM 1359 C C . PRO A 1 171 ? 16.162 6.260 -14.587 1.00 88.81 171 PRO A C 1
ATOM 1361 O O . PRO A 1 171 ? 16.403 5.137 -14.136 1.00 88.81 171 PRO A O 1
ATOM 1364 N N . CYS A 1 172 ? 16.869 6.795 -15.582 1.00 87.50 172 CYS A N 1
ATOM 1365 C CA . CYS A 1 172 ? 18.031 6.126 -16.133 1.00 87.50 172 CYS A CA 1
ATOM 1366 C C . CYS A 1 172 ? 19.259 6.386 -15.242 1.00 87.50 172 CYS A C 1
ATOM 1368 O O . CYS A 1 172 ? 19.725 7.525 -15.171 1.00 87.50 172 CYS A O 1
ATOM 1370 N N . PRO A 1 173 ? 19.866 5.350 -14.630 1.00 82.31 173 PRO A N 1
ATOM 1371 C CA . PRO A 1 173 ? 20.996 5.535 -13.715 1.00 82.31 173 PRO A CA 1
ATOM 1372 C C . PRO A 1 173 ? 22.263 6.050 -14.416 1.00 82.31 173 PRO A C 1
ATOM 1374 O O . PRO A 1 173 ? 23.179 6.527 -13.757 1.00 82.31 173 PRO A O 1
ATOM 1377 N N . ARG A 1 174 ? 22.332 5.957 -15.753 1.00 85.38 174 ARG A N 1
ATOM 1378 C CA . ARG A 1 174 ? 23.498 6.361 -16.555 1.00 85.38 174 ARG A CA 1
ATOM 1379 C C . ARG A 1 174 ? 23.431 7.807 -17.060 1.00 85.38 174 ARG A C 1
ATOM 1381 O O . ARG A 1 174 ? 24.462 8.380 -17.384 1.00 85.38 174 ARG A O 1
ATOM 1388 N N . CYS A 1 175 ? 22.233 8.375 -17.178 1.00 81.31 175 CYS A N 1
ATOM 1389 C CA . CYS A 1 175 ? 21.998 9.664 -17.839 1.00 81.31 175 CYS A CA 1
ATOM 1390 C C . CYS A 1 175 ? 22.045 10.888 -16.921 1.00 81.31 175 CYS A C 1
ATOM 1392 O O . CYS A 1 175 ? 22.168 11.998 -17.444 1.00 81.31 175 CYS A O 1
ATOM 1394 N N . ASP A 1 176 ? 21.921 10.656 -15.613 1.00 75.19 176 ASP A N 1
ATOM 1395 C CA . ASP A 1 176 ? 21.500 11.570 -14.542 1.00 75.19 176 ASP A CA 1
ATOM 1396 C C . ASP A 1 176 ? 20.065 11.254 -14.060 1.00 75.19 176 ASP A C 1
ATOM 1398 O O . ASP A 1 176 ? 19.105 11.563 -14.771 1.00 75.19 176 ASP A O 1
ATOM 1402 N N . PRO A 1 177 ? 19.905 10.643 -12.869 1.00 69.75 177 PRO A N 1
ATOM 1403 C CA . PRO A 1 177 ? 18.599 10.285 -12.318 1.00 69.75 177 PRO A CA 1
ATOM 1404 C C . PRO A 1 177 ? 17.770 11.491 -11.849 1.00 69.75 177 PRO A C 1
ATOM 1406 O O . PRO A 1 177 ? 16.575 11.330 -11.609 1.00 69.75 177 PRO A O 1
ATOM 1409 N N . TRP A 1 178 ? 18.368 12.681 -11.725 1.00 70.19 178 TRP A N 1
ATOM 1410 C CA . TRP A 1 178 ? 17.684 13.884 -11.236 1.00 70.19 178 TRP A CA 1
ATOM 1411 C C . TRP A 1 178 ? 16.988 14.686 -12.341 1.00 70.19 178 TRP A C 1
ATOM 1413 O O . TRP A 1 178 ? 16.191 15.572 -12.039 1.00 70.19 178 TRP A O 1
ATOM 1423 N N . THR A 1 179 ? 17.251 14.374 -13.616 1.00 76.94 179 THR A N 1
ATOM 1424 C CA . THR A 1 179 ? 16.572 15.009 -14.751 1.00 76.94 179 THR A CA 1
ATOM 1425 C C . THR A 1 179 ? 15.267 14.254 -15.081 1.00 76.94 179 THR A C 1
ATOM 1427 O O . THR A 1 179 ? 15.347 13.126 -15.575 1.00 76.94 179 THR A O 1
ATOM 1430 N N . PRO A 1 180 ? 14.068 14.853 -14.910 1.00 70.25 180 PRO A N 1
ATOM 1431 C CA . PRO A 1 180 ? 12.778 14.160 -15.082 1.00 70.25 180 PRO A CA 1
ATOM 1432 C C . PRO A 1 180 ? 12.515 13.629 -16.497 1.00 70.25 180 PRO A C 1
ATOM 1434 O O . PRO A 1 180 ? 11.705 12.728 -16.691 1.00 70.25 180 PRO A O 1
ATOM 1437 N N . GLU A 1 181 ? 13.192 14.185 -17.498 1.00 78.88 181 GLU A N 1
ATOM 1438 C CA . GLU A 1 181 ? 13.031 13.801 -18.901 1.00 78.88 181 GLU A CA 1
ATOM 1439 C C . GLU A 1 181 ? 13.826 12.534 -19.250 1.00 78.88 181 GLU A C 1
ATOM 1441 O O . GLU A 1 181 ? 13.437 11.786 -20.146 1.00 78.88 181 GLU A O 1
ATOM 1446 N N . LYS A 1 182 ? 14.917 12.245 -18.524 1.00 85.25 182 LYS A N 1
ATOM 1447 C CA . LYS A 1 182 ? 15.871 11.171 -18.846 1.00 85.25 182 LYS A CA 1
ATOM 1448 C C . LYS A 1 182 ? 15.455 9.826 -18.244 1.00 85.25 182 LYS A C 1
ATOM 1450 O O . LYS A 1 182 ? 16.186 9.206 -17.465 1.00 85.25 182 LYS A O 1
ATOM 1455 N N . VAL A 1 183 ? 14.271 9.364 -18.631 1.00 89.06 183 VAL A N 1
ATOM 1456 C CA . VAL A 1 183 ? 13.643 8.148 -18.100 1.00 89.06 183 VAL A CA 1
ATOM 1457 C C . VAL A 1 183 ? 13.415 7.078 -19.165 1.00 89.06 183 VAL A C 1
ATOM 1459 O O . VAL A 1 183 ? 13.182 7.374 -20.336 1.00 89.06 183 VAL A O 1
ATOM 1462 N N . PHE A 1 184 ? 13.430 5.814 -18.744 1.00 90.62 184 PHE A N 1
ATOM 1463 C CA . PHE A 1 184 ? 12.784 4.741 -19.491 1.00 90.62 184 PHE A CA 1
ATOM 1464 C C . PHE A 1 184 ? 11.271 4.904 -19.368 1.00 90.62 184 PHE A C 1
ATOM 1466 O O . PHE A 1 184 ? 10.760 5.140 -18.271 1.00 90.62 184 PHE A O 1
ATOM 1473 N N . GLN A 1 185 ? 10.563 4.755 -20.483 1.00 91.00 185 GLN A N 1
ATOM 1474 C CA . GLN A 1 185 ? 9.110 4.870 -20.527 1.00 91.00 185 GLN A CA 1
ATOM 1475 C C . GLN A 1 185 ? 8.491 3.481 -20.674 1.00 91.00 185 GLN A C 1
ATOM 1477 O O . GLN A 1 185 ? 8.758 2.759 -21.640 1.00 91.00 185 GLN A O 1
ATOM 1482 N N . LEU A 1 186 ? 7.681 3.106 -19.688 1.00 91.06 186 LEU A N 1
ATOM 1483 C CA . LEU A 1 186 ? 6.776 1.964 -19.760 1.00 91.06 186 LEU A CA 1
ATOM 1484 C C . LEU A 1 186 ? 5.367 2.501 -20.004 1.00 91.06 186 LEU A C 1
ATOM 1486 O O . LEU A 1 186 ? 4.981 3.512 -19.413 1.00 91.06 186 LEU A O 1
ATOM 1490 N N . GLU A 1 187 ? 4.593 1.835 -20.858 1.00 90.44 187 GLU A N 1
ATOM 1491 C CA . GLU A 1 187 ? 3.284 2.331 -21.295 1.00 90.44 187 GLU A CA 1
ATOM 1492 C C . GLU A 1 187 ? 2.204 1.254 -21.197 1.00 90.44 187 GLU A C 1
ATOM 1494 O O . GLU A 1 187 ? 2.496 0.056 -21.237 1.00 90.44 187 GLU A O 1
ATOM 1499 N N . ALA A 1 188 ? 0.952 1.707 -21.086 1.00 86.50 188 ALA A N 1
ATOM 1500 C CA . ALA A 1 188 ? -0.251 0.883 -21.115 1.00 86.50 188 ALA A CA 1
ATOM 1501 C C . ALA A 1 188 ? -0.187 -0.287 -20.112 1.00 86.50 188 ALA A C 1
ATOM 1503 O O . ALA A 1 188 ? 0.074 -0.075 -18.925 1.00 86.50 188 ALA A O 1
ATOM 1504 N N . ASP A 1 189 ? -0.417 -1.511 -20.585 1.00 89.75 189 ASP A N 1
ATOM 1505 C CA . ASP A 1 189 ? -0.532 -2.710 -19.752 1.00 89.75 189 ASP A CA 1
ATOM 1506 C C . ASP A 1 189 ? 0.768 -3.029 -18.998 1.00 89.75 189 ASP A C 1
ATOM 1508 O O . ASP A 1 189 ? 0.728 -3.505 -17.859 1.00 89.75 189 ASP A O 1
ATOM 1512 N N . GLU A 1 190 ? 1.932 -2.734 -19.594 1.00 90.31 190 GLU A N 1
ATOM 1513 C CA . GLU A 1 190 ? 3.226 -2.916 -18.926 1.00 90.31 190 GLU A CA 1
ATOM 1514 C C . GLU A 1 190 ? 3.336 -1.975 -17.726 1.00 90.31 190 GLU A C 1
ATOM 1516 O O . GLU A 1 190 ? 3.651 -2.414 -16.619 1.00 90.31 190 GLU A O 1
ATOM 1521 N N . ALA A 1 191 ? 3.032 -0.691 -17.927 1.00 91.38 191 ALA A N 1
ATOM 1522 C CA . ALA A 1 191 ? 3.084 0.309 -16.868 1.00 91.38 191 ALA A CA 1
ATOM 1523 C C . ALA A 1 191 ? 2.111 -0.020 -15.732 1.00 91.38 191 ALA A C 1
ATOM 1525 O O . ALA A 1 191 ? 2.479 0.051 -14.558 1.00 91.38 191 ALA A O 1
ATOM 1526 N N . GLU A 1 192 ? 0.887 -0.424 -16.069 1.00 91.31 192 GLU A N 1
ATOM 1527 C CA . GLU A 1 192 ? -0.129 -0.762 -15.079 1.00 91.31 192 GLU A CA 1
ATOM 1528 C C . GLU A 1 192 ? 0.242 -2.017 -14.275 1.00 91.31 192 GLU A C 1
ATOM 1530 O O . GLU A 1 192 ? 0.146 -2.023 -13.044 1.00 91.31 192 GLU A O 1
ATOM 1535 N N . SER A 1 193 ? 0.714 -3.070 -14.947 1.00 92.19 193 SER A N 1
ATOM 1536 C CA . SER A 1 193 ? 1.169 -4.303 -14.295 1.00 92.19 193 SER A CA 1
ATOM 1537 C C . SER A 1 193 ? 2.317 -4.034 -13.319 1.00 92.19 193 SER A C 1
ATOM 1539 O O . SER A 1 193 ? 2.299 -4.496 -12.172 1.00 92.19 193 SER A O 1
ATOM 1541 N N . VAL A 1 194 ? 3.289 -3.222 -13.740 1.00 92.56 194 VAL A N 1
ATOM 1542 C CA . VAL A 1 194 ? 4.437 -2.834 -12.916 1.00 92.56 194 VAL A CA 1
ATOM 1543 C C . VAL A 1 194 ? 4.003 -2.006 -11.717 1.00 92.56 194 VAL A C 1
ATOM 1545 O O . VAL A 1 194 ? 4.390 -2.322 -10.592 1.00 92.56 194 VAL A O 1
ATOM 1548 N N . LEU A 1 195 ? 3.148 -1.005 -11.923 1.00 91.81 195 LEU A N 1
ATOM 1549 C CA . LEU A 1 195 ? 2.641 -0.158 -10.848 1.00 91.81 195 LEU A CA 1
ATOM 1550 C C . LEU A 1 195 ? 1.883 -0.979 -9.795 1.00 91.81 195 LEU A C 1
ATOM 1552 O O . LEU A 1 195 ? 2.151 -0.853 -8.600 1.00 91.81 195 LEU A O 1
ATOM 1556 N N . ARG A 1 196 ? 0.996 -1.888 -10.225 1.00 90.69 196 ARG A N 1
ATOM 1557 C CA . ARG A 1 196 ? 0.269 -2.797 -9.322 1.00 90.69 196 ARG A CA 1
ATOM 1558 C C . ARG A 1 196 ? 1.227 -3.666 -8.505 1.00 90.69 196 ARG A C 1
ATOM 1560 O O . ARG A 1 196 ? 1.026 -3.837 -7.303 1.00 90.69 196 ARG A O 1
ATOM 1567 N N . ARG A 1 197 ? 2.283 -4.194 -9.134 1.00 91.31 197 ARG A N 1
ATOM 1568 C CA . ARG A 1 197 ? 3.312 -5.006 -8.463 1.00 91.31 197 ARG A CA 1
ATOM 1569 C C . ARG A 1 197 ? 4.123 -4.195 -7.452 1.00 91.31 197 ARG A C 1
ATOM 1571 O O . ARG A 1 197 ? 4.383 -4.708 -6.368 1.00 91.31 197 ARG A O 1
ATOM 1578 N N . ILE A 1 198 ? 4.510 -2.960 -7.777 1.00 90.56 198 ILE A N 1
ATOM 1579 C CA . ILE A 1 198 ? 5.259 -2.069 -6.872 1.00 90.56 198 ILE A CA 1
ATOM 1580 C C . ILE A 1 198 ? 4.412 -1.719 -5.647 1.00 90.56 198 ILE A C 1
ATOM 1582 O O . ILE A 1 198 ? 4.868 -1.902 -4.519 1.00 90.56 198 ILE A O 1
ATOM 1586 N N . LEU A 1 199 ? 3.161 -1.299 -5.852 1.00 88.38 199 LEU A N 1
ATOM 1587 C CA . LEU A 1 199 ? 2.253 -0.955 -4.756 1.00 88.38 199 LEU A CA 1
ATOM 1588 C C . LEU A 1 199 ? 1.989 -2.162 -3.844 1.00 88.38 199 LEU A C 1
ATOM 1590 O O . LEU A 1 199 ? 2.039 -2.046 -2.621 1.00 88.38 199 LEU A O 1
ATOM 1594 N N . ALA A 1 200 ? 1.781 -3.348 -4.421 1.00 86.56 200 ALA A N 1
ATOM 1595 C CA . ALA A 1 200 ? 1.608 -4.572 -3.643 1.00 86.56 200 ALA A CA 1
ATOM 1596 C C . ALA A 1 200 ? 2.871 -4.954 -2.843 1.00 86.56 200 ALA A C 1
ATOM 1598 O O . ALA A 1 200 ? 2.757 -5.420 -1.710 1.00 86.56 200 ALA A O 1
ATOM 1599 N N . TYR A 1 201 ? 4.066 -4.737 -3.404 1.00 85.50 201 TYR A N 1
ATOM 1600 C CA . TYR A 1 201 ? 5.342 -4.987 -2.727 1.00 85.50 201 TYR A CA 1
ATOM 1601 C C . TYR A 1 201 ? 5.562 -4.052 -1.529 1.00 85.50 201 TYR A C 1
ATOM 1603 O O . TYR A 1 201 ? 5.995 -4.494 -0.457 1.00 85.50 201 TYR A O 1
ATOM 1611 N N . GLN A 1 202 ? 5.248 -2.765 -1.699 1.00 82.69 202 GLN A N 1
ATOM 1612 C CA . GLN A 1 202 ? 5.383 -1.757 -0.646 1.00 82.69 202 GLN A CA 1
ATOM 1613 C C . GLN A 1 202 ? 4.378 -1.997 0.488 1.00 82.69 202 GLN A C 1
ATOM 1615 O O . GLN A 1 202 ? 4.756 -1.939 1.656 1.00 82.69 202 GLN A O 1
ATOM 1620 N N . HIS A 1 203 ? 3.144 -2.391 0.161 1.00 78.31 203 HIS A N 1
ATOM 1621 C CA . HIS A 1 203 ? 2.068 -2.638 1.128 1.00 78.31 203 HIS A CA 1
ATOM 1622 C C . HIS A 1 203 ? 1.890 -4.119 1.514 1.00 78.31 203 HIS A C 1
ATOM 1624 O O . HIS A 1 203 ? 0.774 -4.554 1.815 1.00 78.31 203 HIS A O 1
ATOM 1630 N N . ILE A 1 204 ? 2.967 -4.917 1.535 1.00 75.12 204 ILE A N 1
ATOM 1631 C CA . ILE A 1 204 ? 2.884 -6.364 1.826 1.00 75.12 204 ILE A CA 1
ATOM 1632 C C . ILE A 1 204 ? 2.291 -6.680 3.214 1.00 75.12 204 ILE A C 1
ATOM 1634 O O . ILE A 1 204 ? 1.652 -7.716 3.400 1.00 75.12 204 ILE A O 1
ATOM 1638 N N . THR A 1 205 ? 2.459 -5.777 4.181 1.00 65.94 205 THR A N 1
ATOM 1639 C CA . THR A 1 205 ? 1.914 -5.871 5.546 1.00 65.94 205 THR A CA 1
ATOM 1640 C C . THR A 1 205 ? 0.476 -5.351 5.672 1.00 65.94 205 THR A C 1
ATOM 1642 O O . THR A 1 205 ? -0.116 -5.456 6.745 1.00 65.94 205 THR A O 1
ATOM 1645 N N . GLY A 1 206 ? -0.105 -4.819 4.591 1.00 63.59 206 GLY A N 1
ATOM 1646 C CA . GLY A 1 206 ? -1.347 -4.043 4.596 1.00 63.59 206 GLY A CA 1
ATOM 1647 C C . GLY A 1 206 ? -1.085 -2.536 4.509 1.00 63.59 206 GLY A C 1
ATOM 1648 O O . GLY A 1 206 ? 0.003 -2.071 4.841 1.00 63.59 206 GLY A O 1
ATOM 1649 N N . ALA A 1 207 ? -2.077 -1.780 4.025 1.00 52.94 207 ALA A N 1
ATOM 1650 C CA . ALA A 1 207 ? -2.056 -0.321 4.095 1.00 52.94 207 ALA A CA 1
ATOM 1651 C C . ALA A 1 207 ? -2.218 0.086 5.567 1.00 52.94 207 ALA A C 1
ATOM 1653 O O . ALA A 1 207 ? -3.252 -0.212 6.169 1.00 52.94 207 ALA A O 1
ATOM 1654 N N . SER A 1 208 ? -1.166 0.666 6.140 1.00 44.78 208 SER A N 1
ATOM 1655 C CA . SER A 1 208 ? -1.167 1.335 7.444 1.00 44.78 208 SER A CA 1
ATOM 1656 C C . SER A 1 208 ? -1.489 2.808 7.272 1.00 44.78 208 SER A C 1
ATOM 1658 O O . SER A 1 208 ? -0.881 3.392 6.345 1.00 44.78 208 SER A O 1
#

Radius of gyration: 26.3 Å; chains: 1; bounding box: 71×42×58 Å

pLDDT: mean 75.54, std 14.23, range [44.78, 93.69]

Secondary structure (DSSP, 8-state):
-EEE-TTT--EEEPPSTTHHHHHHHHHHHHHHHPEEEEE-SSEEEEEETTEEEEEE----HHHHHHHHHHHHHHHHHHHHH-HHHHHHHHHHHHHHHHHHHTT-TTS------SS-HHHHHHHHHHH-SEEEEEEEE-TTT--EEEEEEGGGGGG-EEEP-TTS--EEEEE-TTT-TT-TTSEEEEEHHHHHHHHHHHHHHHTTT---

Sequence (208 aa):
MWSICDHCARWNLVPSEDRGAQVGRLERIARDRGKLLSATENVALLEVPGGELVRIGRAHLAEAAWWRYGKELQSRRNNYERPGKRIAGYAFGAVALITDGLGLADLSLGIGWGDSPLADILRYRHFGWAAWYGRKDCPFCGSTLRALRYDVSWWTFLLPSEDNRVRLGVPCPRCDPWTPEKVFQLEADEAESVLRRILAYQHITGAS

Foldseek 3Di:
DWDQDPPPRDTHDDDDPCVVVVVVVVVCQCVPAWDWDDDDPAWTWTDGVPGIDIGGGDDDPVVVCCVVCVVVLVVLLCVLVPVVLVVVLVVVVVVQVVCVVVVVPVPPLVQDPDDCSSLSVVLCVPQNFFLDADWFAWPPPRDTDGTHGLVQCVLKDWDDDPVPKTKIWRADPPPDSPDRNRTGIDIHPRRVSSVVSSVCSVQSNHDD